Protein 1MZ9 (pdb70)

Organism: Mus musculus (NCBI:txid10090)

Structure (mmCIF, N/CA/C/O backbone):
data_1MZ9
#
_entry.id   1MZ9
#
_cell.length_a   38.295
_cell.length_b   49.289
_cell.length_c   55.260
_cell.angle_alpha   90.00
_cell.angle_beta   103.87
_cell.angle_gamma   90.00
#
_symmetry.space_group_name_H-M   'P 1 21 1'
#
loop_
_entity.id
_entity.type
_entity.pdbx_description
1 polymer 'cartilage oligomeric matrix protein'
2 non-polymer 3-{2-[1-(5-HYDROXY-1,5-DIMETHYL-HEXYL)-7A-METHYL-OCTAHYDRO-INDEN-4-YLIDENE]-ETHYLIDENE}-4-METHYLENE-CYCLOHEXANOL
3 water water
#
loop_
_atom_site.group_PDB
_atom_site.id
_atom_site.type_symbol
_atom_site.label_atom_id
_atom_site.label_alt_id
_atom_site.label_comp_id
_atom_site.label_asym_id
_atom_site.label_entity_id
_atom_site.label_seq_id
_atom_site.pdbx_PDB_ins_code
_atom_site.Cartn_x
_atom_site.Cartn_y
_atom_site.Cartn_z
_atom_site.occupancy
_atom_site.B_iso_or_equiv
_atom_site.auth_seq_id
_atom_site.auth_comp_id
_atom_site.auth_asym_id
_atom_site.auth_atom_id
_atom_site.pdbx_PDB_model_num
ATOM 1 N N . MET A 1 1 ? 22.928 15.125 -16.928 1.00 38.84 27 MET A N 1
ATOM 2 C CA . MET A 1 1 ? 23.663 14.830 -15.665 1.00 38.35 27 MET A CA 1
ATOM 3 C C . MET A 1 1 ? 23.456 13.390 -15.208 1.00 35.13 27 MET A C 1
ATOM 4 O O . MET A 1 1 ? 22.479 12.743 -15.583 1.00 35.30 27 MET A O 1
ATOM 9 N N . ASP A 1 2 ? 24.389 12.899 -14.396 1.00 31.92 28 ASP A N 1
ATOM 10 C CA . ASP A 1 2 ? 24.334 11.543 -13.860 1.00 28.78 28 ASP A CA 1
ATOM 11 C C . ASP A 1 2 ? 23.358 11.537 -12.690 1.00 26.85 28 ASP A C 1
ATOM 12 O O . ASP A 1 2 ? 23.551 12.251 -11.710 1.00 27.44 28 ASP A O 1
ATOM 17 N N . LEU A 1 3 ? 22.307 10.731 -12.808 1.00 25.47 29 LEU A N 1
ATOM 18 C CA . LEU A 1 3 ? 21.275 10.633 -11.781 1.00 23.22 29 LEU A CA 1
ATOM 19 C C . LEU A 1 3 ? 21.565 9.602 -10.695 1.00 21.51 29 LEU A C 1
ATOM 20 O O . LEU A 1 3 ? 20.806 9.487 -9.732 1.00 20.22 29 LEU A O 1
ATOM 25 N N . ALA A 1 4 ? 22.652 8.848 -10.845 1.00 22.12 30 ALA A N 1
ATOM 26 C CA . ALA A 1 4 ? 23.003 7.831 -9.856 1.00 21.65 30 ALA A CA 1
ATOM 27 C C . ALA A 1 4 ? 23.121 8.415 -8.448 1.00 21.68 30 ALA A C 1
ATOM 28 O O . ALA A 1 4 ? 22.587 7.854 -7.496 1.00 20.46 30 ALA A O 1
ATOM 30 N N . PRO A 1 5 ? 23.832 9.546 -8.295 1.00 21.50 31 PRO A N 1
ATOM 31 C CA . PRO A 1 5 ? 23.968 10.145 -6.962 1.00 20.74 31 PRO A CA 1
ATOM 32 C C . PRO A 1 5 ? 22.624 10.480 -6.331 1.00 18.73 31 PRO A C 1
ATOM 33 O O . PRO A 1 5 ? 22.394 10.217 -5.151 1.00 17.95 31 PRO A O 1
ATOM 37 N N . GLN A 1 6 ? 21.733 11.054 -7.129 1.00 17.46 32 GLN A N 1
ATOM 38 C CA . GLN A 1 6 ? 20.412 11.412 -6.638 1.00 19.76 32 GLN A CA 1
ATOM 39 C C . GLN A 1 6 ? 19.600 10.166 -6.299 1.00 17.31 32 GLN A C 1
ATOM 40 O O . GLN A 1 6 ? 18.803 10.179 -5.365 1.00 16.59 32 GLN A O 1
ATOM 46 N N . MET A 1 7 ? 19.802 9.091 -7.057 1.00 16.73 33 MET A N 1
ATOM 47 C CA . MET A 1 7 ? 19.091 7.853 -6.786 1.00 17.21 33 MET A CA 1
ATOM 48 C C . MET A 1 7 ? 19.528 7.306 -5.427 1.00 16.97 33 MET A C 1
ATOM 49 O O . MET A 1 7 ? 18.696 6.866 -4.636 1.00 16.19 33 MET A O 1
ATOM 54 N N . LEU A 1 8 ? 20.832 7.344 -5.151 1.00 14.47 34 LEU A N 1
ATOM 55 C CA . LEU A 1 8 ? 21.339 6.855 -3.869 1.00 16.50 34 LEU A CA 1
ATOM 56 C C . LEU A 1 8 ? 20.744 7.686 -2.729 1.00 16.98 34 LEU A C 1
ATOM 57 O O . LEU A 1 8 ? 20.347 7.148 -1.697 1.00 15.11 34 LEU A O 1
ATOM 62 N N . ARG A 1 9 ? 20.671 8.999 -2.922 1.00 16.18 35 ARG A N 1
ATOM 63 C CA . ARG A 1 9 ? 20.109 9.873 -1.897 1.00 17.15 35 ARG A CA 1
ATOM 64 C C . ARG A 1 9 ? 18.647 9.537 -1.596 1.00 18.25 35 ARG A C 1
ATOM 65 O O . ARG A 1 9 ? 18.221 9.583 -0.439 1.00 16.65 35 ARG A O 1
ATOM 73 N N . GLU A 1 10 ? 17.878 9.194 -2.627 1.00 16.17 36 GLU A N 1
ATOM 74 C CA . GLU A 1 10 ? 16.477 8.838 -2.411 1.00 18.52 36 GLU A CA 1
ATOM 75 C C . GLU A 1 10 ? 16.399 7.559 -1.573 1.00 16.25 36 GLU A C 1
ATOM 76 O O . GLU A 1 10 ? 15.563 7.448 -0.678 1.00 17.46 36 GLU A O 1
ATOM 82 N N . LEU A 1 11 ? 17.275 6.600 -1.871 1.00 15.95 37 LEU A N 1
ATOM 83 C CA . LEU A 1 11 ? 17.308 5.333 -1.140 1.00 13.79 37 LEU A CA 1
ATOM 84 C C . LEU A 1 11 ? 17.675 5.582 0.312 1.00 14.61 37 LEU A C 1
ATOM 85 O O . LEU A 1 11 ? 17.129 4.952 1.213 1.00 14.90 37 LEU A O 1
ATOM 90 N N . GLN A 1 12 ? 18.614 6.496 0.538 1.00 14.27 38 GLN A N 1
ATOM 91 C CA . GLN A 1 12 ? 19.018 6.804 1.907 1.00 15.23 38 GLN A CA 1
ATOM 92 C C . GLN A 1 12 ? 17.872 7.459 2.674 1.00 15.21 38 GLN A C 1
ATOM 93 O O . GLN A 1 12 ? 17.653 7.161 3.847 1.00 13.90 38 GLN A O 1
ATOM 99 N N . GLU A 1 13 ? 17.127 8.336 2.009 1.00 16.15 39 GLU A N 1
ATOM 100 C CA . GLU A 1 13 ? 16.004 9.003 2.664 1.00 16.99 39 GLU A CA 1
ATOM 101 C C . GLU A 1 13 ? 14.893 8.013 2.974 1.00 17.64 39 GLU A C 1
ATOM 102 O O . GLU A 1 13 ? 14.208 8.129 3.990 1.00 18.58 39 GLU A O 1
ATOM 108 N N . THR A 1 14 ? 14.707 7.044 2.085 1.00 17.01 40 THR A N 1
ATOM 109 C CA . THR A 1 14 ? 13.695 6.019 2.283 1.00 17.84 40 THR A CA 1
ATOM 110 C C . THR A 1 14 ? 14.016 5.208 3.530 1.00 15.66 40 THR A C 1
ATOM 111 O O . THR A 1 14 ? 13.140 4.922 4.342 1.00 17.08 40 THR A O 1
ATOM 115 N N . ASN A 1 15 ? 15.279 4.822 3.672 1.00 15.96 41 ASN A N 1
ATOM 116 C CA . ASN A 1 15 ? 15.674 4.039 4.831 1.00 15.84 41 ASN A CA 1
ATOM 117 C C . ASN A 1 15 ? 15.513 4.820 6.124 1.00 15.80 41 ASN A C 1
ATOM 118 O O . ASN A 1 15 ? 15.229 4.241 7.175 1.00 16.11 41 ASN A O 1
ATOM 123 N N . ALA A 1 16 ? 15.685 6.133 6.055 1.00 16.41 42 ALA A N 1
ATOM 124 C CA . ALA A 1 16 ? 15.527 6.953 7.248 1.00 16.31 42 ALA A CA 1
ATOM 125 C C . ALA A 1 16 ? 14.064 6.938 7.675 1.00 15.73 42 ALA A C 1
ATOM 126 O O . ALA A 1 16 ? 13.745 6.762 8.853 1.00 15.92 42 ALA A O 1
ATOM 128 N N . ALA A 1 17 ? 13.171 7.121 6.709 1.00 16.91 43 ALA A N 1
ATOM 129 C CA . ALA A 1 17 ? 11.745 7.132 7.002 1.00 15.75 43 ALA A CA 1
ATOM 130 C C . ALA A 1 17 ? 11.281 5.750 7.455 1.00 18.69 43 ALA A C 1
ATOM 131 O O . ALA A 1 17 ? 10.429 5.633 8.339 1.00 18.55 43 ALA A O 1
ATOM 133 N N . LEU A 1 18 ? 11.844 4.706 6.855 1.00 16.73 44 LEU A N 1
ATOM 134 C CA . LEU A 1 18 ? 11.479 3.343 7.212 1.00 19.21 44 LEU A CA 1
ATOM 135 C C . LEU A 1 18 ? 11.950 3.055 8.635 1.00 18.80 44 LEU A C 1
ATOM 136 O O . LEU A 1 18 ? 11.284 2.345 9.390 1.00 18.86 44 LEU A O 1
ATOM 141 N N . GLN A 1 19 ? 13.097 3.612 9.010 1.00 17.16 45 GLN A N 1
ATOM 142 C CA . GLN A 1 19 ? 13.598 3.413 10.364 1.00 19.84 45 GLN A CA 1
ATOM 143 C C . GLN A 1 19 ? 12.612 4.024 11.361 1.00 19.30 45 GLN A C 1
ATOM 144 O O . GLN A 1 19 ? 12.316 3.420 12.396 1.00 21.41 45 GLN A O 1
ATOM 150 N N . ASP A 1 20 ? 12.104 5.217 11.054 1.00 17.91 46 ASP A N 1
ATOM 151 C CA . ASP A 1 20 ? 11.145 5.874 11.943 1.00 17.81 46 ASP A CA 1
ATOM 152 C C . ASP A 1 20 ? 9.881 5.032 12.060 1.00 19.05 46 ASP A C 1
ATOM 153 O O . ASP A 1 20 ? 9.302 4.907 13.141 1.00 18.38 46 ASP A O 1
ATOM 158 N N . VAL A 1 21 ? 9.453 4.450 10.943 1.00 18.20 47 VAL A N 1
ATOM 159 C CA . VAL A 1 21 ? 8.258 3.615 10.949 1.00 19.53 47 VAL A CA 1
ATOM 160 C C . VAL A 1 21 ? 8.458 2.397 11.848 1.00 17.85 47 VAL A C 1
ATOM 161 O O . VAL A 1 21 ? 7.561 2.028 12.604 1.00 17.32 47 VAL A O 1
ATOM 165 N N . ARG A 1 22 ? 9.633 1.779 11.765 1.00 18.81 48 ARG A N 1
ATOM 166 C CA . ARG A 1 22 ? 9.943 0.610 12.590 1.00 20.94 48 ARG A CA 1
ATOM 167 C C . ARG A 1 22 ? 9.827 0.954 14.067 1.00 21.77 48 ARG A C 1
ATOM 168 O O . ARG A 1 22 ? 9.317 0.164 14.865 1.00 21.82 48 ARG A O 1
ATOM 176 N N . GLU A 1 23 ? 10.316 2.136 14.431 1.00 21.06 49 GLU A N 1
ATOM 177 C CA . GLU A 1 23 ? 10.279 2.569 15.822 1.00 22.77 49 GLU A CA 1
ATOM 178 C C . GLU A 1 23 ? 8.860 2.875 16.288 1.00 19.79 49 GLU A C 1
ATOM 179 O O . GLU A 1 23 ? 8.471 2.530 17.404 1.00 20.05 49 GLU A O 1
ATOM 185 N N . LEU A 1 24 ? 8.082 3.523 15.431 1.00 18.67 50 LEU A N 1
ATOM 186 C CA . LEU A 1 24 ? 6.707 3.857 15.776 1.00 17.88 50 LEU A CA 1
ATOM 187 C C . LEU A 1 24 ? 5.880 2.597 15.973 1.00 18.57 50 LEU A C 1
ATOM 188 O O . LEU A 1 24 ? 5.121 2.479 16.934 1.00 19.23 50 LEU A O 1
ATOM 193 N N . LEU A 1 25 ? 6.036 1.650 15.056 1.00 18.69 51 LEU A N 1
ATOM 194 C CA . LEU A 1 25 ? 5.292 0.402 15.131 1.00 19.38 51 LEU A CA 1
ATOM 195 C C . LEU A 1 25 ? 5.683 -0.365 16.389 1.00 18.95 51 LEU A C 1
ATOM 196 O O . LEU A 1 25 ? 4.841 -0.982 17.031 1.00 17.79 51 LEU A O 1
ATOM 201 N N . ARG A 1 26 ? 6.964 -0.325 16.736 1.00 19.57 52 ARG A N 1
ATOM 202 C CA . ARG A 1 26 ? 7.444 -1.024 17.923 1.00 22.34 52 ARG A CA 1
ATOM 203 C C . ARG A 1 26 ? 6.748 -0.480 19.168 1.00 22.41 52 ARG A C 1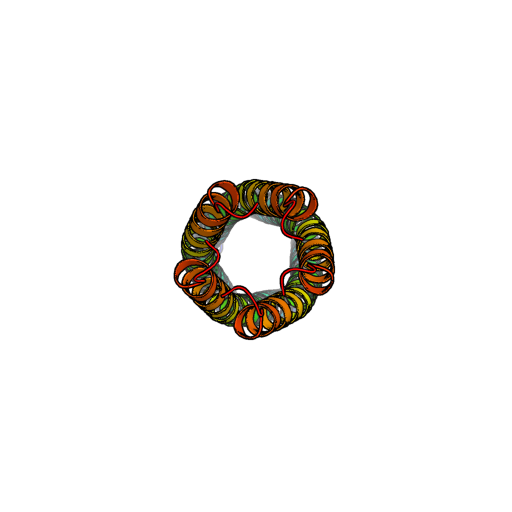
ATOM 204 O O . ARG A 1 26 ? 6.372 -1.231 20.072 1.00 22.52 52 ARG A O 1
ATOM 212 N N . GLN A 1 27 ? 6.576 0.835 19.215 1.00 22.83 53 GLN A N 1
ATOM 213 C CA . GLN A 1 27 ? 5.918 1.449 20.363 1.00 21.78 53 GLN A CA 1
ATOM 214 C C . GLN A 1 27 ? 4.425 1.149 20.337 1.00 21.81 53 GLN A C 1
ATOM 215 O O . GLN A 1 27 ? 3.811 0.884 21.371 1.00 20.39 53 GLN A O 1
ATOM 221 N N . GLN A 1 28 ? 3.842 1.168 19.142 1.00 21.13 54 GLN A N 1
ATOM 222 C CA . GLN A 1 28 ? 2.420 0.905 18.999 1.00 19.03 54 GLN A CA 1
ATOM 223 C C . GLN A 1 28 ? 2.026 -0.481 19.516 1.00 19.56 54 GLN A C 1
ATOM 224 O O . GLN A 1 28 ? 1.024 -0.624 20.218 1.00 20.29 54 GLN A O 1
ATOM 230 N N . VAL A 1 29 ? 2.805 -1.504 19.182 1.00 20.01 55 VAL A N 1
ATOM 231 C CA . VAL A 1 29 ? 2.484 -2.846 19.655 1.00 20.70 55 VAL A CA 1
ATOM 232 C C . VAL A 1 29 ? 2.451 -2.860 21.184 1.00 20.75 55 VAL A C 1
ATOM 233 O O . VAL A 1 29 ? 1.563 -3.464 21.787 1.00 22.36 55 VAL A O 1
ATOM 237 N N . LYS A 1 30 ? 3.403 -2.176 21.809 1.00 21.22 56 LYS A N 1
ATOM 238 C CA . LYS A 1 30 ? 3.450 -2.119 23.271 1.00 21.65 56 LYS A CA 1
ATOM 239 C C . LYS A 1 30 ? 2.183 -1.485 23.839 1.00 20.92 56 LYS A C 1
ATOM 240 O O . LYS A 1 30 ? 1.644 -1.948 24.850 1.00 20.51 56 LYS A O 1
ATOM 246 N N . GLU A 1 31 ? 1.709 -0.427 23.185 1.00 19.49 57 GLU A N 1
ATOM 247 C CA . GLU A 1 31 ? 0.504 0.271 23.624 1.00 19.75 57 GLU A CA 1
ATOM 248 C C . GLU A 1 31 ? -0.720 -0.626 23.487 1.00 19.59 57 GLU A C 1
ATOM 249 O O . GLU A 1 31 ? -1.598 -0.641 24.352 1.00 20.87 57 GLU A O 1
ATOM 255 N N . ILE A 1 32 ? -0.783 -1.367 22.386 1.00 19.08 58 ILE A N 1
ATOM 256 C CA . ILE A 1 32 ? -1.901 -2.269 22.143 1.00 18.60 58 ILE A CA 1
ATOM 257 C C . ILE A 1 32 ? -1.888 -3.423 23.136 1.00 19.44 58 ILE A C 1
ATOM 258 O O . ILE A 1 32 ? -2.939 -3.863 23.600 1.00 20.55 58 ILE A O 1
ATOM 263 N N . THR A 1 33 ? -0.694 -3.907 23.462 1.00 19.14 59 THR A N 1
ATOM 264 C CA . THR A 1 33 ? -0.551 -5.009 24.403 1.00 21.66 59 THR A CA 1
ATOM 265 C C . THR A 1 33 ? -0.991 -4.544 25.790 1.00 23.91 59 THR A C 1
ATOM 266 O O . THR A 1 33 ? -1.685 -5.266 26.510 1.00 23.83 59 THR A O 1
ATOM 270 N N . PHE A 1 34 ? -0.601 -3.329 26.159 1.00 23.74 60 PHE A N 1
ATOM 271 C CA . PHE A 1 34 ? -0.981 -2.797 27.463 1.00 24.85 60 PHE A CA 1
ATOM 272 C C . PHE A 1 34 ? -2.497 -2.654 27.483 1.00 26.07 60 PHE A C 1
ATOM 273 O O . PHE A 1 34 ? -3.158 -2.957 28.476 1.00 27.19 60 PHE A O 1
ATOM 281 N N . LEU A 1 35 ? -3.043 -2.200 26.363 1.00 24.42 61 LEU A N 1
ATOM 282 C CA . LEU A 1 35 ? -4.481 -2.017 26.235 1.00 24.07 61 LEU A CA 1
ATOM 283 C C . LEU A 1 35 ? -5.190 -3.357 26.416 1.00 23.68 61 LEU A C 1
ATOM 284 O O . LEU A 1 35 ? -6.190 -3.455 27.124 1.00 22.38 61 LEU A O 1
ATOM 289 N N . LYS A 1 36 ? -4.659 -4.389 25.769 1.00 24.31 62 LYS A N 1
ATOM 290 C CA . LYS A 1 36 ? -5.231 -5.727 25.857 1.00 25.22 62 LYS A CA 1
ATOM 291 C C . LYS A 1 36 ? -5.288 -6.197 27.306 1.00 26.53 62 LYS A C 1
ATOM 292 O O . LYS A 1 36 ? -6.326 -6.662 27.779 1.00 27.25 62 LYS A O 1
ATOM 298 N N . ASN A 1 37 ? -4.164 -6.073 28.007 1.00 26.72 63 ASN A N 1
ATOM 299 C CA . ASN A 1 37 ? -4.096 -6.496 29.399 1.00 28.44 63 ASN A CA 1
ATOM 300 C C . ASN A 1 37 ? -5.059 -5.715 30.280 1.00 28.35 63 ASN A C 1
ATOM 301 O O . ASN A 1 37 ? -5.677 -6.280 31.182 1.00 28.49 63 ASN A O 1
ATOM 306 N N . THR A 1 38 ? -5.190 -4.418 30.021 1.00 26.75 64 THR A N 1
ATOM 307 C CA . THR A 1 38 ? -6.097 -3.583 30.798 1.00 27.65 64 THR A CA 1
ATOM 308 C C . THR A 1 38 ? -7.540 -4.067 30.628 1.00 27.77 64 THR A C 1
ATOM 309 O O . THR A 1 38 ? -8.304 -4.127 31.593 1.00 28.13 64 THR A O 1
ATOM 313 N N . VAL A 1 39 ? -7.910 -4.424 29.402 1.00 26.67 65 VAL A N 1
ATOM 314 C CA . VAL A 1 39 ? -9.260 -4.910 29.143 1.00 26.37 65 VAL A CA 1
ATOM 315 C C . VAL A 1 39 ? -9.488 -6.276 29.789 1.00 27.78 65 VAL A C 1
ATOM 316 O O . VAL A 1 39 ? -10.577 -6.560 30.297 1.00 28.01 65 VAL A O 1
ATOM 320 N N . MET A 1 40 ? -8.457 -7.115 29.782 1.00 27.84 66 MET A N 1
ATOM 321 C CA . MET A 1 40 ? -8.553 -8.440 30.383 1.00 28.27 66 MET A CA 1
ATOM 322 C C . MET A 1 40 ? -8.826 -8.343 31.881 1.00 30.87 66 MET A C 1
ATOM 323 O O . MET A 1 40 ? -9.420 -9.245 32.472 1.00 29.76 66 MET A O 1
ATOM 328 N N . GLU A 1 41 ? -8.393 -7.243 32.488 1.00 32.69 67 GLU A N 1
ATOM 329 C CA . GLU A 1 41 ? -8.600 -7.033 33.918 1.00 37.24 67 GLU A CA 1
ATOM 330 C C . GLU A 1 41 ? -9.834 -6.190 34.234 1.00 39.19 67 GLU A C 1
ATOM 331 O O . GLU A 1 41 ? -10.121 -5.921 35.399 1.00 39.88 67 GLU A O 1
ATOM 337 N N . CYS A 1 42 ? -10.569 -5.776 33.206 1.00 40.93 68 CYS A N 1
ATOM 338 C CA . CYS A 1 42 ? -11.762 -4.961 33.424 1.00 43.58 68 CYS A CA 1
ATOM 339 C C . CYS A 1 42 ? -12.852 -5.752 34.143 1.00 45.58 68 CYS A C 1
ATOM 340 O O . CYS A 1 42 ? -13.473 -6.647 33.564 1.00 45.26 68 CYS A O 1
ATOM 343 N N . ASP A 1 43 ? -13.084 -5.406 35.406 1.00 47.00 69 ASP A N 1
ATOM 344 C CA . ASP A 1 43 ? -14.079 -6.089 36.225 1.00 48.95 69 ASP A CA 1
ATOM 345 C C . ASP A 1 43 ? -15.467 -6.184 35.594 1.00 49.60 69 ASP A C 1
ATOM 346 O O . ASP A 1 43 ? -16.186 -7.157 35.816 1.00 49.90 69 ASP A O 1
ATOM 351 N N . ALA A 1 44 ? -15.847 -5.188 34.806 1.00 50.62 70 ALA A N 1
ATOM 352 C CA . ALA A 1 44 ? -17.161 -5.209 34.177 1.00 52.23 70 ALA A CA 1
ATOM 353 C C . ALA A 1 44 ? -17.280 -6.350 33.161 1.00 53.40 70 ALA A C 1
ATOM 354 O O . ALA A 1 44 ? -18.386 -6.790 32.840 1.00 53.19 70 ALA A O 1
ATOM 356 N N . CYS A 1 45 ? -16.141 -6.828 32.665 1.00 54.15 71 CYS A N 1
ATOM 357 C CA . CYS A 1 45 ? -16.133 -7.916 31.693 1.00 55.23 71 CYS A CA 1
ATOM 358 C C . CYS A 1 45 ? -15.984 -9.275 32.370 1.00 55.45 71 CYS A C 1
ATOM 359 O O . CYS A 1 45 ? -16.814 -10.172 32.103 1.00 55.29 71 CYS A O 1
ATOM 363 N N . MET B 1 1 ? 33.080 7.967 -8.899 1.00 43.64 27 MET B N 1
ATOM 364 C CA . MET B 1 1 ? 32.954 6.665 -8.182 1.00 43.31 27 MET B CA 1
ATOM 365 C C . MET B 1 1 ? 31.659 5.937 -8.537 1.00 40.36 27 MET B C 1
ATOM 366 O O . MET B 1 1 ? 30.587 6.539 -8.557 1.00 40.84 27 MET B O 1
ATOM 371 N N . ASP B 1 2 ? 31.766 4.644 -8.827 1.00 36.14 28 ASP B N 1
ATOM 372 C CA . ASP B 1 2 ? 30.591 3.837 -9.140 1.00 32.14 28 ASP B CA 1
ATOM 373 C C . ASP B 1 2 ? 29.821 3.712 -7.831 1.00 29.32 28 ASP B C 1
ATOM 374 O O . ASP B 1 2 ? 30.409 3.404 -6.791 1.00 26.20 28 ASP B O 1
ATOM 379 N N . LEU B 1 3 ? 28.513 3.951 -7.877 1.00 25.76 29 LEU B N 1
ATOM 380 C CA . LEU B 1 3 ? 27.704 3.898 -6.664 1.00 23.29 29 LEU B CA 1
ATOM 381 C C . LEU B 1 3 ? 26.919 2.614 -6.418 1.00 22.95 29 LEU B C 1
ATOM 382 O O . LEU B 1 3 ? 26.205 2.516 -5.427 1.00 23.03 29 LEU B O 1
ATOM 387 N N . ALA B 1 4 ? 27.053 1.633 -7.305 1.00 22.34 30 ALA B N 1
ATOM 388 C CA . ALA B 1 4 ? 26.335 0.372 -7.150 1.00 23.47 30 ALA B CA 1
ATOM 389 C C . ALA B 1 4 ? 26.567 -0.297 -5.785 1.00 22.12 30 ALA B C 1
ATOM 390 O O . ALA B 1 4 ? 25.617 -0.736 -5.138 1.00 20.86 30 ALA B O 1
ATOM 392 N N . PRO B 1 5 ? 27.830 -0.395 -5.332 1.00 22.06 31 PRO B N 1
ATOM 393 C CA . PRO B 1 5 ? 28.062 -1.028 -4.027 1.00 20.87 31 PRO B CA 1
ATOM 394 C C . PRO B 1 5 ? 27.252 -0.359 -2.915 1.00 19.78 31 PRO B C 1
ATOM 395 O O . PRO B 1 5 ? 26.671 -1.035 -2.065 1.00 19.41 31 PRO B O 1
ATOM 399 N N . GLN B 1 6 ? 27.224 0.971 -2.916 1.00 18.29 32 GLN B N 1
ATOM 400 C CA . GLN B 1 6 ? 26.466 1.704 -1.905 1.00 16.94 32 GLN B CA 1
ATOM 401 C C . GLN B 1 6 ? 24.959 1.503 -2.085 1.00 16.75 32 GLN B C 1
ATOM 402 O O . GLN B 1 6 ? 24.221 1.377 -1.111 1.00 16.27 32 GLN B O 1
ATOM 408 N N . MET B 1 7 ? 24.495 1.489 -3.330 1.00 15.72 33 MET B N 1
ATOM 409 C CA . MET B 1 7 ? 23.070 1.295 -3.567 1.00 15.01 33 MET B CA 1
ATOM 410 C C . MET B 1 7 ? 22.625 -0.075 -3.056 1.00 14.64 33 MET B C 1
ATOM 411 O O . MET B 1 7 ? 21.581 -0.198 -2.412 1.00 15.12 33 MET B O 1
ATOM 416 N N . LEU B 1 8 ? 23.417 -1.105 -3.344 1.00 14.03 34 LEU B N 1
ATOM 417 C CA . LEU B 1 8 ? 23.090 -2.451 -2.882 1.00 16.23 34 LEU B CA 1
ATOM 418 C C . LEU B 1 8 ? 22.962 -2.466 -1.363 1.00 16.36 34 LEU B C 1
ATOM 419 O O . LEU B 1 8 ? 22.020 -3.042 -0.820 1.00 16.82 34 LEU B O 1
ATOM 424 N N . ARG B 1 9 ? 23.898 -1.826 -0.666 1.00 16.74 35 ARG B N 1
ATOM 425 C CA . ARG B 1 9 ? 23.818 -1.813 0.789 1.00 16.04 35 ARG B CA 1
ATOM 426 C C . ARG B 1 9 ? 22.523 -1.165 1.270 1.00 16.71 35 ARG B C 1
ATOM 427 O O . ARG B 1 9 ? 21.932 -1.614 2.252 1.00 17.25 35 ARG B O 1
ATOM 435 N N . GLU B 1 10 ? 22.076 -0.119 0.579 1.00 15.12 36 GLU B N 1
ATOM 436 C CA . GLU B 1 10 ? 20.838 0.559 0.962 1.00 14.10 36 GLU B CA 1
ATOM 437 C C . GLU B 1 10 ? 19.651 -0.376 0.773 1.00 14.27 36 GLU B C 1
ATOM 438 O O . GLU B 1 10 ? 18.745 -0.421 1.608 1.00 16.17 36 GLU B O 1
ATOM 444 N N . LEU B 1 11 ? 19.651 -1.111 -0.333 1.00 16.61 37 LEU B N 1
ATOM 445 C CA . LEU B 1 11 ? 18.560 -2.041 -0.609 1.00 14.59 37 LEU B CA 1
ATOM 446 C C . LEU B 1 11 ? 18.535 -3.123 0.456 1.00 15.68 37 LEU B C 1
ATOM 447 O O . LEU B 1 11 ? 17.474 -3.505 0.935 1.00 17.67 37 LEU B O 1
ATOM 452 N N . GLN B 1 12 ? 19.710 -3.621 0.823 1.00 15.37 38 GLN B N 1
ATOM 453 C CA . GLN B 1 12 ? 19.782 -4.651 1.852 1.00 15.84 38 GLN B CA 1
ATOM 454 C C . GLN B 1 12 ? 19.259 -4.145 3.189 1.00 16.76 38 GLN B C 1
ATOM 455 O O . GLN B 1 12 ? 18.585 -4.880 3.919 1.00 19.40 38 GLN B O 1
ATOM 461 N N . GLU B 1 13 ? 19.562 -2.889 3.514 1.00 16.77 39 GLU B N 1
ATOM 462 C CA . GLU B 1 13 ? 19.101 -2.302 4.767 1.00 16.73 39 GLU B CA 1
ATOM 463 C C . GLU B 1 13 ? 17.578 -2.197 4.727 1.00 18.11 39 GLU B C 1
ATOM 464 O O . GLU B 1 13 ? 16.903 -2.472 5.713 1.00 16.34 39 GLU B O 1
ATOM 470 N N . THR B 1 14 ? 17.043 -1.801 3.577 1.00 18.16 40 THR B N 1
ATOM 471 C CA . THR B 1 14 ? 15.598 -1.682 3.427 1.00 15.89 40 THR B CA 1
ATOM 472 C C . THR B 1 14 ? 14.906 -3.008 3.734 1.00 17.31 40 THR B C 1
ATOM 473 O O . THR B 1 14 ? 13.936 -3.052 4.496 1.00 18.05 40 THR B O 1
ATOM 477 N N . ASN B 1 15 ? 15.403 -4.091 3.144 1.00 15.37 41 ASN B N 1
ATOM 478 C CA . ASN B 1 15 ? 14.798 -5.396 3.375 1.00 16.58 41 ASN B CA 1
ATOM 479 C C . ASN B 1 15 ? 14.914 -5.860 4.821 1.00 16.90 41 ASN B C 1
ATOM 480 O O . ASN B 1 15 ? 14.001 -6.492 5.343 1.00 16.74 41 ASN B O 1
ATOM 485 N N . ALA B 1 16 ? 16.028 -5.547 5.474 1.00 17.96 42 ALA B N 1
ATOM 486 C CA . ALA B 1 16 ? 16.197 -5.937 6.870 1.00 18.08 42 ALA B CA 1
ATOM 487 C C . ALA B 1 16 ? 15.150 -5.219 7.726 1.00 19.39 42 ALA B C 1
ATOM 488 O O . ALA B 1 16 ? 14.566 -5.803 8.638 1.00 18.74 42 ALA B O 1
ATOM 490 N N . ALA B 1 17 ? 14.898 -3.949 7.419 1.00 19.53 43 ALA B N 1
ATOM 491 C CA . ALA B 1 17 ? 13.920 -3.178 8.176 1.00 18.45 43 ALA B CA 1
ATOM 492 C C . ALA B 1 17 ? 12.524 -3.721 7.898 1.00 18.29 43 ALA B C 1
ATOM 493 O O . ALA B 1 17 ? 11.686 -3.791 8.791 1.00 16.82 43 ALA B O 1
ATOM 495 N N . LEU B 1 18 ? 12.288 -4.113 6.653 1.00 17.94 44 LEU B N 1
ATOM 496 C CA . LEU B 1 18 ? 10.996 -4.662 6.261 1.00 19.76 44 LEU B CA 1
ATOM 497 C C . LEU B 1 18 ? 10.735 -5.976 6.998 1.00 19.19 44 LEU B C 1
ATOM 498 O O . LEU B 1 18 ? 9.600 -6.282 7.377 1.00 18.71 44 LEU B O 1
ATOM 503 N N . GLN B 1 19 ? 11.793 -6.749 7.203 1.00 18.53 45 GLN B N 1
ATOM 504 C CA . GLN B 1 19 ? 11.681 -8.025 7.904 1.00 20.15 45 GLN B CA 1
ATOM 505 C C . GLN B 1 19 ? 11.158 -7.769 9.311 1.00 18.67 45 GLN B C 1
ATOM 506 O O . GLN B 1 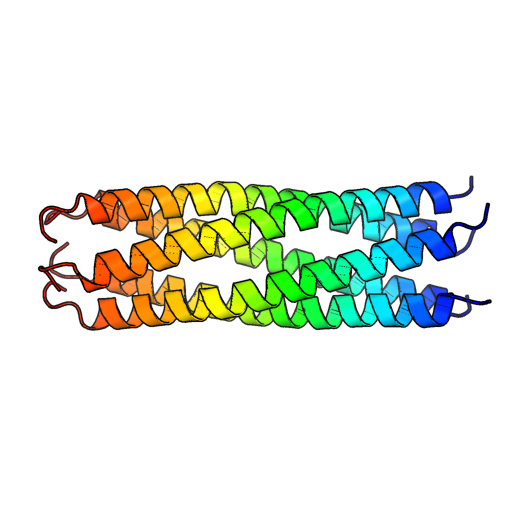19 ? 10.263 -8.469 9.806 1.00 17.36 45 GLN B O 1
ATOM 512 N N . ASP B 1 20 ? 11.719 -6.750 9.950 1.00 17.41 46 ASP B N 1
ATOM 513 C CA . ASP B 1 20 ? 11.330 -6.378 11.301 1.00 18.06 46 ASP B CA 1
ATOM 514 C C . ASP B 1 20 ? 9.896 -5.858 11.334 1.00 16.97 46 ASP B C 1
ATOM 515 O O . ASP B 1 20 ? 9.113 -6.211 12.215 1.00 16.20 46 ASP B O 1
ATOM 520 N N . VAL B 1 21 ? 9.551 -5.008 10.373 1.00 15.54 47 VAL B N 1
ATOM 521 C CA . VAL B 1 21 ? 8.198 -4.471 10.302 1.00 16.00 47 VAL B CA 1
ATOM 522 C C . VAL B 1 21 ? 7.164 -5.590 10.147 1.00 16.52 47 VAL B C 1
ATOM 523 O O . VAL B 1 21 ? 6.106 -5.565 10.776 1.00 16.74 47 VAL B O 1
ATOM 527 N N . ARG B 1 22 ? 7.474 -6.571 9.307 1.0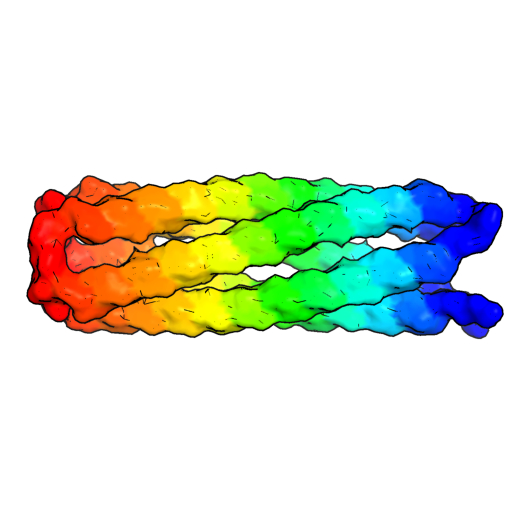0 16.02 48 ARG B N 1
ATOM 528 C CA . ARG B 1 22 ? 6.567 -7.686 9.082 1.00 17.36 48 ARG B CA 1
ATOM 529 C C . ARG B 1 22 ? 6.381 -8.495 10.366 1.00 17.56 48 ARG B C 1
ATOM 530 O O . ARG B 1 22 ? 5.265 -8.886 10.706 1.00 19.47 48 ARG B O 1
ATOM 538 N N . GLU B 1 23 ? 7.470 -8.732 11.089 1.00 16.93 49 GLU B N 1
ATOM 539 C CA . GLU B 1 23 ? 7.399 -9.489 12.336 1.00 19.36 49 GLU B CA 1
ATOM 540 C C . GLU B 1 23 ? 6.555 -8.749 13.377 1.00 16.30 49 GLU B C 1
ATOM 541 O O . GLU B 1 23 ? 5.768 -9.360 14.099 1.00 17.33 49 GLU B O 1
ATOM 547 N N . LEU B 1 24 ? 6.729 -7.434 13.453 1.00 16.39 50 LEU B N 1
ATOM 548 C CA . LEU B 1 24 ? 5.981 -6.627 14.408 1.00 14.99 50 LEU B CA 1
ATOM 549 C C . LEU B 1 24 ? 4.506 -6.617 14.045 1.00 15.14 50 LEU B C 1
ATOM 550 O O . LEU B 1 24 ? 3.638 -6.674 14.917 1.00 15.01 50 LEU B O 1
ATOM 555 N N . LEU B 1 25 ? 4.222 -6.544 12.751 1.00 15.44 51 LEU B N 1
ATOM 556 C CA . LEU B 1 25 ? 2.840 -6.513 12.305 1.00 17.55 51 LEU B CA 1
ATOM 557 C C . LEU B 1 25 ? 2.156 -7.824 12.657 1.00 17.55 51 LEU B C 1
ATOM 558 O O . LEU B 1 25 ? 1.000 -7.829 13.075 1.00 17.81 51 LEU B O 1
ATOM 563 N N . ARG B 1 26 ? 2.869 -8.936 12.498 1.00 19.76 52 ARG B N 1
ATOM 564 C CA . ARG B 1 26 ? 2.295 -10.239 12.824 1.00 20.77 52 ARG B CA 1
ATOM 565 C C . ARG B 1 26 ? 1.935 -10.306 14.300 1.00 20.18 52 ARG B C 1
ATOM 566 O O . ARG B 1 26 ? 0.848 -10.748 14.660 1.00 19.75 52 ARG B O 1
ATOM 574 N N . GLN B 1 27 ? 2.845 -9.863 15.158 1.00 18.85 53 GLN B N 1
ATOM 575 C CA . GLN B 1 27 ? 2.576 -9.901 16.589 1.00 19.73 53 GLN B CA 1
ATOM 576 C C . GLN B 1 27 ? 1.436 -8.953 16.953 1.00 18.13 53 GLN B C 1
ATOM 577 O O . GLN B 1 27 ? 0.643 -9.242 17.853 1.00 20.23 53 GLN B O 1
ATOM 583 N N . GLN B 1 28 ? 1.338 -7.828 16.247 1.00 18.05 54 GLN B N 1
ATOM 584 C CA . GLN B 1 28 ? 0.288 -6.858 16.539 1.00 15.56 54 GLN B CA 1
ATOM 585 C C . GLN B 1 28 ? -1.101 -7.382 16.181 1.00 15.77 54 GLN B C 1
ATOM 586 O O . GLN B 1 28 ? -2.048 -7.200 16.938 1.00 17.22 54 GLN B O 1
ATOM 592 N N . VAL B 1 29 ? -1.225 -8.037 15.031 1.00 15.54 55 VAL B N 1
ATOM 593 C CA . VAL B 1 29 ? -2.522 -8.567 14.621 1.00 15.98 55 VAL B CA 1
ATOM 594 C C . VAL B 1 29 ? -2.986 -9.607 15.641 1.00 17.10 55 VAL B C 1
ATOM 595 O O . VAL B 1 29 ? -4.180 -9.742 15.920 1.00 19.18 55 VAL B O 1
ATOM 599 N N . LYS B 1 30 ? -2.033 -10.323 16.223 1.00 18.22 56 LYS B N 1
ATOM 600 C CA . LYS B 1 30 ? -2.364 -11.342 17.209 1.00 20.15 56 LYS B CA 1
ATOM 601 C C . LYS B 1 30 ? -2.961 -10.704 18.462 1.00 19.73 56 LYS B C 1
ATOM 602 O O . LYS B 1 30 ? -3.969 -11.176 18.987 1.00 19.73 56 LYS B O 1
ATOM 608 N N . GLU B 1 31 ? -2.353 -9.617 18.926 1.00 18.68 57 GLU B N 1
ATOM 609 C CA . GLU B 1 31 ? -2.841 -8.918 20.114 1.00 19.37 57 GLU B CA 1
ATOM 610 C C . GLU B 1 31 ? -4.227 -8.336 19.877 1.00 19.19 57 GLU B C 1
ATOM 611 O O . GLU B 1 31 ? -5.098 -8.401 20.749 1.00 20.60 57 GLU B O 1
ATOM 617 N N . ILE B 1 32 ? -4.429 -7.760 18.694 1.00 18.50 58 ILE B N 1
ATOM 618 C CA . ILE B 1 32 ? -5.711 -7.163 18.354 1.00 18.50 58 ILE B CA 1
ATOM 619 C C . ILE B 1 32 ? -6.798 -8.221 18.262 1.00 19.91 58 ILE B C 1
ATOM 620 O O . ILE B 1 32 ? -7.906 -8.024 18.762 1.00 20.44 58 ILE B O 1
ATOM 625 N N . THR B 1 33 ? -6.475 -9.343 17.626 1.00 20.48 59 THR B N 1
ATOM 626 C CA . THR B 1 33 ? -7.425 -10.433 17.483 1.00 22.50 59 THR B CA 1
ATOM 627 C C . THR B 1 33 ? -7.833 -10.934 18.865 1.00 23.17 59 THR B C 1
ATOM 628 O O . THR B 1 33 ? -9.006 -11.237 19.101 1.00 23.21 59 THR B O 1
ATOM 632 N N . PHE B 1 34 ? -6.867 -11.005 19.778 1.00 25.05 60 PHE B N 1
ATOM 633 C CA . PHE B 1 34 ? -7.140 -11.456 21.141 1.00 27.01 60 PHE B CA 1
ATOM 634 C C . PHE B 1 34 ? -8.047 -10.445 21.835 1.00 28.12 60 PHE B C 1
ATOM 635 O O . PHE B 1 34 ? -8.960 -10.812 22.574 1.00 29.72 60 PHE B O 1
ATOM 643 N N . LEU B 1 35 ? -7.785 -9.166 21.597 1.00 28.45 61 LEU B N 1
ATOM 644 C CA . LEU B 1 35 ? -8.591 -8.106 22.186 1.00 29.08 61 LEU B CA 1
ATOM 645 C C . LEU B 1 35 ? -10.011 -8.179 21.626 1.00 30.49 61 LEU B C 1
ATOM 646 O O . LEU B 1 35 ? -10.982 -8.032 22.364 1.00 30.34 61 LEU B O 1
ATOM 651 N N . LYS B 1 36 ? -10.127 -8.414 20.319 1.00 30.96 62 LYS B N 1
ATOM 652 C CA . LYS B 1 36 ? -11.434 -8.519 19.673 1.00 33.17 62 LYS B CA 1
ATOM 653 C C . LYS B 1 36 ? -12.294 -9.542 20.403 1.00 33.51 62 LYS B C 1
ATOM 654 O O . LYS B 1 36 ? -13.393 -9.235 20.872 1.00 32.45 62 LYS B O 1
ATOM 660 N N . ASN B 1 37 ? -11.780 -10.764 20.492 1.00 34.20 63 ASN B N 1
ATOM 661 C CA . ASN B 1 37 ? -12.495 -11.846 21.152 1.00 36.27 63 ASN B CA 1
ATOM 662 C C . ASN B 1 37 ? -12.791 -11.580 22.625 1.00 36.41 63 ASN B C 1
ATOM 663 O O . ASN B 1 37 ? -13.878 -11.901 23.103 1.00 37.17 63 ASN B O 1
ATOM 668 N N . THR B 1 38 ? -11.834 -11.001 23.345 1.00 37.57 64 THR B N 1
ATOM 669 C CA . THR B 1 38 ? -12.034 -10.709 24.764 1.00 37.32 64 THR B CA 1
ATOM 670 C C . THR B 1 38 ? -13.233 -9.790 24.975 1.00 38.56 64 THR B C 1
ATOM 671 O O . THR B 1 38 ? -13.934 -9.883 25.984 1.00 37.23 64 THR B O 1
ATOM 675 N N . VAL B 1 39 ? -13.465 -8.900 24.016 1.00 39.01 65 VAL B N 1
ATOM 676 C CA . VAL B 1 39 ? -14.579 -7.966 24.098 1.00 40.60 65 VAL B CA 1
ATOM 677 C C . VAL B 1 39 ? -15.885 -8.650 23.729 1.00 42.01 65 VAL B C 1
ATOM 678 O O . VAL B 1 39 ? -16.929 -8.373 24.321 1.00 41.77 65 VAL B O 1
ATOM 682 N N . MET B 1 40 ? -15.827 -9.547 22.750 1.00 43.23 66 MET B N 1
ATOM 683 C CA . MET B 1 40 ? -17.022 -10.263 22.326 1.00 45.54 66 MET B CA 1
ATOM 684 C C . MET B 1 40 ? -17.586 -11.117 23.462 1.00 47.96 66 MET B C 1
ATOM 685 O O . MET B 1 40 ? -18.733 -11.555 23.402 1.00 47.30 66 MET B O 1
ATOM 690 N N . GLU B 1 41 ? -16.781 -11.348 24.498 1.00 50.77 67 GLU B N 1
ATOM 691 C CA . GLU B 1 41 ? -17.221 -12.142 25.644 1.00 54.32 67 GLU B CA 1
ATOM 692 C C . GLU B 1 41 ? -17.316 -11.321 26.931 1.00 55.70 67 GLU B C 1
ATOM 693 O O . GLU B 1 41 ? -17.378 -11.871 28.029 1.00 56.17 67 GLU B O 1
ATOM 699 N N . CYS B 1 42 ? -17.324 -9.999 26.796 1.00 56.75 68 CYS B N 1
ATOM 700 C CA . CYS B 1 42 ? -17.429 -9.110 27.957 1.00 58.08 68 CYS B CA 1
ATOM 701 C C . CYS B 1 42 ? -18.844 -9.154 28.529 1.00 59.43 68 CYS B C 1
ATOM 702 O O . CYS B 1 42 ? -19.830 -8.943 27.815 1.00 59.66 68 CYS B O 1
ATOM 705 N N . ASP B 1 43 ? -18.926 -9.396 29.830 1.00 60.81 69 ASP B N 1
ATOM 706 C CA . ASP B 1 43 ? -20.202 -9.484 30.521 1.00 62.37 69 ASP B CA 1
ATOM 707 C C . ASP B 1 43 ? -21.107 -8.287 30.279 1.00 63.10 69 ASP B C 1
ATOM 708 O O . ASP B 1 43 ? -22.262 -8.456 29.904 1.00 63.11 69 ASP B O 1
ATOM 713 N N . ALA B 1 44 ? -20.575 -7.085 30.476 1.00 64.41 70 ALA B N 1
ATOM 714 C CA . ALA B 1 44 ? -21.340 -5.853 30.301 1.00 65.63 70 ALA B CA 1
ATOM 715 C C . ALA B 1 44 ? -21.387 -5.369 28.851 1.00 66.28 70 ALA B C 1
ATOM 716 O O . ALA B 1 44 ? -20.874 -4.294 28.534 1.00 66.71 70 ALA B O 1
ATOM 718 N N . CYS B 1 45 ? -22.015 -6.171 27.992 1.00 66.51 71 CYS B N 1
ATOM 719 C CA . CYS B 1 45 ? -22.147 -5.871 26.576 1.00 66.73 71 CYS B CA 1
ATOM 720 C C . CYS B 1 45 ? -23.318 -6.620 25.930 1.00 67.23 71 CYS B C 1
ATOM 721 O O . CYS B 1 45 ? -24.175 -5.948 25.322 1.00 66.97 71 CYS B O 1
ATOM 725 N N . MET C 1 1 ? 33.134 -6.637 -10.285 1.00 44.26 27 MET C N 1
ATOM 726 C CA . MET C 1 1 ? 31.899 -7.471 -10.259 1.00 43.29 27 MET C CA 1
ATOM 727 C C . MET C 1 1 ? 30.704 -6.726 -10.832 1.00 41.54 27 MET C C 1
ATOM 728 O O . MET C 1 1 ? 30.739 -5.511 -11.019 1.00 43.62 27 MET C O 1
ATOM 733 N N . ASP C 1 2 ? 29.646 -7.475 -11.114 1.00 36.88 28 ASP C N 1
ATOM 734 C CA . ASP C 1 2 ? 28.414 -6.898 -11.624 1.00 32.96 28 ASP C CA 1
ATOM 735 C C . ASP C 1 2 ? 27.393 -7.150 -10.524 1.00 30.47 28 ASP C C 1
ATOM 736 O O . ASP C 1 2 ? 27.041 -8.298 -10.237 1.00 30.11 28 ASP C O 1
ATOM 741 N N . LEU C 1 3 ? 26.937 -6.070 -9.898 1.00 26.26 29 LEU C N 1
ATOM 742 C CA . LEU C 1 3 ? 25.993 -6.159 -8.797 1.00 23.78 29 LEU C CA 1
ATOM 743 C C . LEU C 1 3 ? 24.530 -6.057 -9.204 1.00 23.07 29 LEU C C 1
ATOM 744 O O . LEU C 1 3 ? 23.644 -6.210 -8.363 1.00 23.65 29 LEU C O 1
ATOM 749 N N . ALA C 1 4 ? 24.276 -5.809 -10.484 1.00 21.89 30 ALA C N 1
ATOM 750 C CA . ALA C 1 4 ? 22.906 -5.687 -10.975 1.00 22.55 30 ALA C CA 1
ATOM 751 C C . ALA C 1 4 ? 22.049 -6.907 -10.621 1.00 23.64 30 ALA C C 1
ATOM 752 O O . ALA C 1 4 ? 20.929 -6.767 -10.119 1.00 23.01 30 ALA C O 1
ATOM 754 N N . PRO C 1 5 ? 22.556 -8.123 -10.885 1.00 22.44 31 PRO C N 1
ATOM 755 C CA . PRO C 1 5 ? 21.772 -9.318 -10.560 1.00 21.19 31 PRO C CA 1
ATOM 756 C C . PRO C 1 5 ? 21.326 -9.343 -9.096 1.00 22.03 31 PRO C C 1
ATOM 757 O O . PRO C 1 5 ? 20.163 -9.623 -8.793 1.00 23.46 31 PRO C O 1
ATOM 761 N N . GLN C 1 6 ? 22.250 -9.047 -8.189 1.00 21.71 32 GLN C N 1
ATOM 762 C CA . GLN C 1 6 ? 21.933 -9.048 -6.766 1.00 20.69 32 GLN C CA 1
ATOM 763 C C . GLN C 1 6 ? 20.952 -7.930 -6.418 1.00 19.76 32 GLN C C 1
ATOM 764 O O . GLN C 1 6 ? 20.041 -8.125 -5.612 1.00 19.52 32 GLN C O 1
ATOM 770 N N . MET C 1 7 ? 21.130 -6.762 -7.027 1.00 18.74 33 MET C N 1
ATOM 771 C CA . MET C 1 7 ? 20.229 -5.648 -6.755 1.00 18.16 33 MET C CA 1
ATOM 772 C C . MET C 1 7 ? 18.804 -6.008 -7.176 1.00 16.54 33 MET C C 1
ATOM 773 O O . MET C 1 7 ? 17.845 -5.686 -6.474 1.00 14.97 33 MET C O 1
ATOM 778 N N . LEU C 1 8 ? 18.668 -6.697 -8.305 1.00 19.23 34 LEU C N 1
ATOM 779 C CA . LEU C 1 8 ? 17.347 -7.099 -8.785 1.00 17.12 34 LEU C CA 1
ATOM 780 C C . LEU C 1 8 ? 16.721 -8.049 -7.764 1.00 16.45 34 LEU C C 1
ATOM 781 O O . LEU C 1 8 ? 15.536 -7.944 -7.452 1.00 16.12 34 LEU C O 1
ATOM 786 N N . ARG C 1 9 ? 17.511 -8.983 -7.243 1.00 16.08 35 ARG C N 1
ATOM 787 C CA . ARG C 1 9 ? 16.984 -9.912 -6.250 1.00 16.05 35 ARG C CA 1
ATOM 788 C C . ARG C 1 9 ? 16.529 -9.175 -4.990 1.00 16.00 35 ARG C C 1
ATOM 789 O O . ARG C 1 9 ? 15.533 -9.558 -4.371 1.00 15.55 35 ARG C O 1
ATOM 797 N N . GLU C 1 10 ? 17.245 -8.118 -4.612 1.00 17.11 36 GLU C N 1
ATOM 798 C CA . GLU C 1 10 ? 16.864 -7.349 -3.429 1.00 16.59 36 GLU C CA 1
ATOM 799 C C . GLU C 1 10 ? 15.531 -6.656 -3.669 1.00 16.36 36 GLU C C 1
ATOM 800 O O . GLU C 1 10 ? 14.656 -6.647 -2.798 1.00 14.77 36 GLU C O 1
ATOM 806 N N . LEU C 1 11 ? 15.374 -6.069 -4.850 1.00 15.97 37 LEU C N 1
ATOM 807 C CA . LEU C 1 11 ? 14.132 -5.383 -5.179 1.00 14.65 37 LEU C CA 1
ATOM 808 C C . LEU C 1 11 ? 12.957 -6.355 -5.178 1.00 15.37 37 LEU C C 1
ATOM 809 O O . LEU C 1 11 ? 11.873 -6.017 -4.714 1.00 13.87 37 LEU C O 1
ATOM 814 N N . GLN C 1 12 ? 13.169 -7.554 -5.712 1.00 15.29 38 GLN C N 1
ATOM 815 C CA . GLN C 1 12 ? 12.112 -8.556 -5.739 1.00 15.50 38 GLN C CA 1
ATOM 816 C C . GLN C 1 12 ? 11.739 -8.954 -4.310 1.00 17.24 38 GLN C C 1
ATOM 817 O O . GLN C 1 12 ? 10.554 -9.143 -3.988 1.00 15.68 38 GLN C O 1
ATOM 823 N N . GLU C 1 13 ? 12.740 -9.057 -3.440 1.00 16.14 39 GLU C N 1
ATOM 824 C CA . GLU C 1 13 ? 12.479 -9.402 -2.050 1.00 17.98 39 GLU C CA 1
ATOM 825 C C . GLU C 1 13 ? 11.680 -8.293 -1.359 1.00 17.62 39 GLU C C 1
ATOM 826 O O . GLU C 1 13 ? 10.871 -8.565 -0.467 1.00 19.24 39 GLU C O 1
ATOM 832 N N . THR C 1 14 ? 11.906 -7.045 -1.765 1.00 15.34 40 THR C N 1
ATOM 833 C CA . THR C 1 14 ? 11.190 -5.919 -1.171 1.00 14.53 40 THR C CA 1
ATOM 834 C C . THR C 1 14 ? 9.720 -6.028 -1.543 1.00 14.16 40 THR C C 1
ATOM 835 O O . THR C 1 14 ? 8.831 -5.789 -0.722 1.00 14.67 40 THR C O 1
ATOM 839 N N . ASN C 1 15 ? 9.454 -6.397 -2.790 1.00 14.09 41 ASN C N 1
ATOM 840 C CA . ASN C 1 15 ? 8.071 -6.537 -3.207 1.00 14.85 41 AS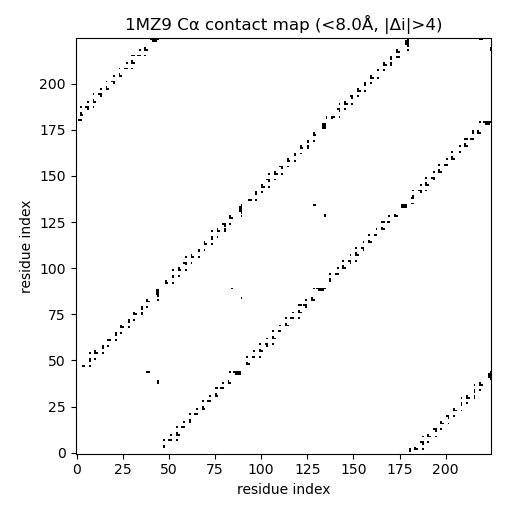N C CA 1
ATOM 841 C C . ASN C 1 15 ? 7.403 -7.719 -2.526 1.00 15.19 41 ASN C C 1
ATOM 842 O O . ASN C 1 15 ? 6.212 -7.676 -2.203 1.00 16.19 41 ASN C O 1
ATOM 847 N N . ALA C 1 16 ? 8.168 -8.776 -2.297 1.00 15.54 42 ALA C N 1
ATOM 848 C CA . ALA C 1 16 ? 7.623 -9.949 -1.634 1.00 19.04 42 ALA C CA 1
ATOM 849 C C . ALA C 1 16 ? 7.230 -9.551 -0.215 1.00 19.99 42 ALA C C 1
ATOM 850 O O . ALA C 1 16 ? 6.143 -9.884 0.259 1.00 19.45 42 ALA C O 1
ATOM 852 N N . ALA C 1 17 ? 8.108 -8.817 0.461 1.00 19.38 43 ALA C N 1
ATOM 853 C CA . ALA C 1 17 ? 7.834 -8.377 1.827 1.00 19.77 43 ALA C CA 1
ATOM 854 C C . ALA C 1 17 ? 6.641 -7.415 1.867 1.00 19.21 43 ALA C C 1
ATOM 855 O O . ALA C 1 17 ? 5.810 -7.474 2.776 1.00 17.76 43 ALA C O 1
ATOM 857 N N . LEU C 1 18 ? 6.555 -6.535 0.878 1.00 18.94 44 LEU C N 1
ATOM 858 C CA . LEU C 1 18 ? 5.461 -5.574 0.799 1.00 19.22 44 LEU C CA 1
ATOM 859 C C . LEU C 1 18 ? 4.110 -6.253 0.604 1.00 18.52 44 LEU C C 1
ATOM 860 O O . LEU C 1 18 ? 3.095 -5.803 1.138 1.00 17.04 44 LEU C O 1
ATOM 865 N N . GLN C 1 19 ? 4.086 -7.321 -0.185 1.00 17.40 45 GLN C N 1
ATOM 866 C CA . GLN C 1 19 ? 2.847 -8.050 -0.399 1.00 18.96 45 GLN C CA 1
ATOM 867 C C . GLN C 1 19 ? 2.409 -8.662 0.933 1.00 16.67 45 GLN C C 1
ATOM 868 O O . GLN C 1 19 ? 1.218 -8.708 1.242 1.00 15.81 45 GLN C O 1
ATOM 874 N N . ASP C 1 20 ? 3.371 -9.119 1.729 1.00 16.94 46 ASP C N 1
ATOM 875 C CA . ASP C 1 20 ? 3.051 -9.716 3.027 1.00 18.76 46 ASP C CA 1
ATOM 876 C C . ASP C 1 20 ? 2.462 -8.650 3.955 1.00 19.15 46 ASP C C 1
ATOM 877 O O . ASP C 1 20 ? 1.461 -8.884 4.633 1.00 16.85 46 ASP C O 1
ATOM 882 N N . VAL C 1 21 ? 3.090 -7.478 3.980 1.00 16.68 47 VAL C N 1
ATOM 883 C CA . VAL C 1 21 ? 2.606 -6.380 4.813 1.00 17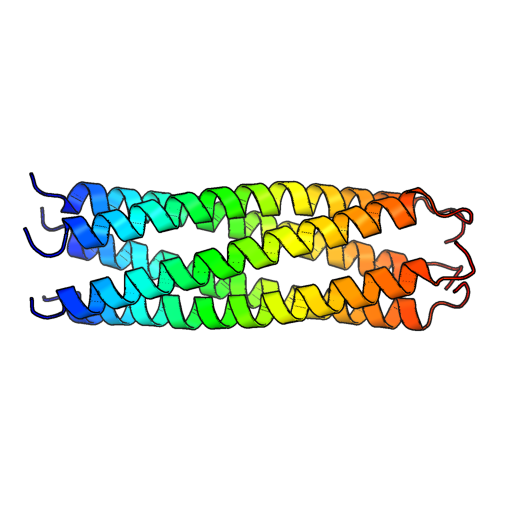.22 47 VAL C CA 1
ATOM 884 C C . VAL C 1 21 ? 1.187 -5.989 4.409 1.00 15.69 47 VAL C C 1
ATOM 885 O O . VAL C 1 21 ? 0.323 -5.784 5.259 1.00 16.19 47 VAL C O 1
ATOM 889 N N . ARG C 1 22 ? 0.944 -5.897 3.106 1.00 15.68 48 ARG C N 1
ATOM 890 C CA . ARG C 1 22 ? -0.381 -5.523 2.627 1.00 16.01 48 ARG C CA 1
ATOM 891 C C . ARG C 1 22 ? -1.422 -6.553 3.064 1.00 16.49 48 ARG C C 1
ATOM 892 O O . ARG C 1 22 ? -2.520 -6.204 3.499 1.00 15.15 48 ARG C O 1
ATOM 900 N N . GLU C 1 23 ? -1.072 -7.827 2.953 1.00 16.65 49 GLU C N 1
ATOM 901 C CA . GLU C 1 23 ? -1.979 -8.895 3.347 1.00 16.50 49 GLU C CA 1
ATOM 902 C C . GLU C 1 23 ? -2.306 -8.786 4.837 1.00 16.41 49 GLU C C 1
ATOM 903 O O . GLU C 1 23 ? -3.472 -8.862 5.240 1.00 13.88 49 GLU C O 1
ATOM 909 N N . LEU C 1 24 ? -1.274 -8.591 5.654 1.00 13.72 50 LEU C N 1
ATOM 910 C CA . LEU C 1 24 ? -1.466 -8.462 7.093 1.00 13.77 50 LEU C CA 1
ATOM 911 C C . LEU C 1 24 ? -2.293 -7.232 7.440 1.00 13.89 50 LEU C C 1
ATOM 912 O O . LEU C 1 24 ? -3.191 -7.289 8.287 1.00 13.34 50 LEU C O 1
ATOM 917 N N . LEU C 1 25 ? -2.003 -6.114 6.781 1.00 13.00 51 LEU C N 1
ATOM 918 C CA . LEU C 1 25 ? -2.734 -4.886 7.056 1.00 14.67 51 LEU C CA 1
ATOM 919 C C . LEU C 1 25 ? -4.216 -5.022 6.701 1.00 15.31 51 LEU C C 1
ATOM 920 O O . LEU C 1 25 ? -5.078 -4.539 7.433 1.00 14.08 51 LEU C O 1
ATOM 925 N N . ARG C 1 26 ? -4.536 -5.671 5.584 1.00 14.52 52 ARG C N 1
ATOM 926 C CA . ARG C 1 26 ? -5.949 -5.787 5.269 1.00 15.71 52 ARG C CA 1
ATOM 927 C C . ARG C 1 26 ? -6.672 -6.673 6.276 1.00 15.09 52 ARG C C 1
ATOM 928 O O . ARG C 1 26 ? -7.840 -6.439 6.569 1.00 15.69 52 ARG C O 1
ATOM 936 N N . GLN C 1 27 ? -5.989 -7.677 6.820 1.00 14.05 53 GLN C N 1
ATOM 937 C CA . GLN C 1 27 ? -6.639 -8.538 7.808 1.00 14.04 53 GLN C CA 1
ATOM 938 C C . GLN C 1 27 ? -6.799 -7.751 9.106 1.00 14.28 53 GLN C C 1
ATOM 939 O O . GLN C 1 27 ? -7.821 -7.845 9.780 1.00 12.66 53 GLN C O 1
ATOM 945 N N . GLN C 1 28 ? -5.789 -6.955 9.436 1.00 13.49 54 GLN C N 1
ATOM 946 C CA . GLN C 1 28 ? -5.825 -6.161 10.659 1.00 14.03 54 GLN C CA 1
ATOM 947 C C . GLN C 1 28 ? -6.991 -5.174 10.661 1.00 13.35 54 GLN C C 1
ATOM 948 O O . GLN C 1 28 ? -7.687 -5.009 11.669 1.00 14.95 54 GLN C O 1
ATOM 954 N N . VAL C 1 29 ? -7.213 -4.521 9.529 1.00 13.23 55 VAL C N 1
ATOM 955 C CA . VAL C 1 29 ? -8.300 -3.558 9.433 1.00 14.37 55 VAL C CA 1
ATOM 956 C C . VAL C 1 29 ? -9.613 -4.273 9.721 1.00 14.10 55 VAL C C 1
ATOM 957 O O . VAL C 1 29 ? -10.498 -3.730 10.382 1.00 14.95 55 VAL C O 1
ATOM 961 N N . LYS C 1 30 ? -9.726 -5.506 9.236 1.00 14.21 56 LYS C N 1
ATOM 962 C CA . LYS C 1 30 ? -10.934 -6.291 9.459 1.00 13.85 56 LYS C CA 1
ATOM 963 C C . LYS C 1 30 ? -11.152 -6.594 10.936 1.00 15.50 56 LYS C C 1
ATOM 964 O O . LYS C 1 30 ? -12.278 -6.553 11.421 1.00 16.98 56 LYS C O 1
ATOM 970 N N . GLU C 1 31 ? -10.074 -6.887 11.656 1.00 13.50 57 GLU C N 1
ATOM 971 C CA . GLU C 1 31 ? -10.184 -7.197 13.076 1.00 15.23 57 GLU C CA 1
ATOM 972 C C . GLU C 1 31 ? -10.568 -5.954 13.879 1.00 15.11 57 GLU C C 1
ATOM 973 O O . GLU C 1 31 ? -11.424 -6.013 14.757 1.00 15.81 57 GLU C O 1
ATOM 979 N N . ILE C 1 32 ? -9.938 -4.829 13.574 1.00 15.87 58 ILE C N 1
ATOM 980 C CA . ILE C 1 32 ? -10.245 -3.580 14.263 1.00 13.55 58 ILE C CA 1
ATOM 981 C C . ILE C 1 32 ? -11.701 -3.199 13.999 1.00 17.01 58 ILE C C 1
ATOM 982 O O . ILE C 1 32 ? -12.398 -2.710 14.888 1.00 18.21 58 ILE C O 1
ATOM 987 N N . THR C 1 33 ? -12.165 -3.442 12.779 1.00 16.44 59 THR C N 1
ATOM 988 C CA . THR C 1 33 ? -13.541 -3.105 12.435 1.00 16.76 59 THR C CA 1
ATOM 989 C C . THR C 1 33 ? -14.524 -3.938 13.250 1.00 17.69 59 THR C C 1
ATOM 990 O O . THR C 1 33 ? -15.512 -3.403 13.755 1.00 19.35 59 THR C O 1
ATOM 994 N N . PHE C 1 34 ? -14.247 -5.236 13.391 1.00 17.65 60 PHE C N 1
ATOM 995 C CA . PHE C 1 34 ? -15.108 -6.122 14.176 1.00 19.31 60 PHE C CA 1
ATOM 996 C C . PHE C 1 34 ? -15.126 -5.634 15.620 1.00 19.49 60 PHE C C 1
ATOM 997 O O . PHE C 1 34 ? -16.167 -5.620 16.280 1.00 20.34 60 PHE C O 1
ATOM 1005 N N . LEU C 1 35 ? -13.956 -5.243 16.110 1.00 18.05 61 LEU C N 1
ATOM 1006 C CA . LEU C 1 35 ? -13.835 -4.749 17.473 1.00 20.85 61 LEU C CA 1
ATOM 1007 C C . LEU C 1 35 ? -14.666 -3.474 17.668 1.00 19.93 61 LEU C C 1
ATOM 1008 O O . LEU C 1 35 ? -15.330 -3.305 18.690 1.00 22.99 61 LEU C O 1
ATOM 1013 N N . LYS C 1 36 ? -14.636 -2.588 16.679 1.00 20.98 62 LYS C N 1
ATOM 1014 C CA . LYS C 1 36 ? -15.392 -1.343 16.747 1.00 22.40 62 LYS C CA 1
ATOM 1015 C C . LYS C 1 36 ? -16.890 -1.627 16.854 1.00 24.60 62 LYS C C 1
ATOM 1016 O O . LYS C 1 36 ? -17.572 -1.118 17.749 1.00 22.47 62 LYS C O 1
ATOM 1022 N N . ASN C 1 37 ? -17.397 -2.441 15.932 1.00 24.71 63 ASN C N 1
ATOM 1023 C CA . ASN C 1 37 ? -18.812 -2.789 15.912 1.00 27.49 63 ASN C CA 1
ATOM 1024 C C . ASN C 1 37 ? -19.248 -3.467 17.202 1.00 27.67 63 ASN C C 1
ATOM 1025 O O . ASN C 1 37 ? -20.355 -3.235 17.685 1.00 28.14 63 ASN C O 1
ATOM 1030 N N . THR C 1 38 ? -18.375 -4.298 17.762 1.00 27.00 64 THR C N 1
ATOM 1031 C CA . THR C 1 38 ? -18.686 -5.005 18.998 1.00 28.66 64 THR C CA 1
ATOM 1032 C C . THR C 1 38 ? -18.866 -4.027 20.157 1.00 30.47 64 THR C C 1
ATOM 1033 O O . THR C 1 38 ? -19.728 -4.220 21.016 1.00 31.42 64 THR C O 1
ATOM 1037 N N . VAL C 1 39 ? -18.048 -2.980 20.172 1.00 30.64 65 VAL C N 1
ATOM 1038 C CA . VAL C 1 39 ? -18.107 -1.964 21.218 1.00 33.05 65 VAL C CA 1
ATOM 1039 C C . VAL C 1 39 ? -19.354 -1.106 21.068 1.00 36.07 65 VAL C C 1
ATOM 1040 O O . VAL C 1 39 ? -19.939 -0.658 22.057 1.00 36.25 65 VAL C O 1
ATOM 1044 N N . MET C 1 40 ? -19.746 -0.871 19.822 1.00 38.53 66 MET C N 1
ATOM 1045 C CA . MET C 1 40 ? -20.919 -0.059 19.528 1.00 42.24 66 MET C CA 1
ATOM 1046 C C . MET C 1 40 ? -22.227 -0.697 19.990 1.00 44.80 66 MET C C 1
ATOM 1047 O O . MET C 1 40 ? -23.165 0.005 20.372 1.00 45.23 66 MET C O 1
ATOM 1052 N N . GLU C 1 41 ? -22.292 -2.025 19.954 1.00 47.19 67 GLU C N 1
ATOM 1053 C CA . GLU C 1 41 ? -23.498 -2.730 20.371 1.00 50.85 67 GLU C CA 1
ATOM 1054 C C . GLU C 1 41 ? -23.369 -3.277 21.787 1.00 53.57 67 GLU C C 1
ATOM 1055 O O . GLU C 1 41 ? -24.107 -4.179 22.188 1.00 53.20 67 GLU C O 1
ATOM 1061 N N . CYS C 1 42 ? -22.418 -2.733 22.540 1.00 56.04 68 CYS C N 1
ATOM 1062 C CA . CYS C 1 42 ? -22.214 -3.146 23.927 1.00 59.13 68 CYS C CA 1
ATOM 1063 C C . CYS C 1 42 ? -23.240 -2.446 24.819 1.00 60.39 68 CYS C C 1
ATOM 1064 O O . CYS C 1 42 ? -23.093 -1.272 25.170 1.00 59.96 68 CYS C O 1
ATOM 1067 N N . ASP C 1 43 ? -24.268 -3.195 25.197 1.00 62.02 69 ASP C N 1
ATOM 1068 C CA . ASP C 1 43 ? -25.347 -2.681 26.032 1.00 64.20 69 ASP C CA 1
ATOM 1069 C C . ASP C 1 43 ? -24.917 -1.766 27.172 1.00 65.04 69 ASP C C 1
ATOM 1070 O O . ASP C 1 43 ? -25.601 -0.793 27.477 1.00 65.43 69 ASP C O 1
ATOM 1075 N N . ALA C 1 44 ? -23.790 -2.080 27.802 1.00 65.88 70 ALA C N 1
ATOM 1076 C CA . ALA C 1 44 ? -23.303 -1.297 28.930 1.00 66.90 70 ALA C CA 1
ATOM 1077 C C . ALA C 1 44 ? -22.723 0.065 28.550 1.00 67.74 70 ALA C C 1
ATOM 1078 O O . ALA C 1 44 ? -22.127 0.750 29.381 1.00 67.96 70 ALA C O 1
ATOM 1080 N N . CYS C 1 45 ? -22.906 0.458 27.295 1.00 68.45 71 CYS C N 1
ATOM 1081 C CA . CYS C 1 45 ? -22.407 1.743 26.824 1.00 69.06 71 CYS C CA 1
ATOM 1082 C C . CYS C 1 45 ? -23.587 2.623 26.420 1.00 69.41 71 CYS C C 1
ATOM 1083 O O . CYS C 1 45 ? -24.726 2.111 26.464 1.00 69.34 71 CYS C O 1
ATOM 1087 N N . MET D 1 1 ? 17.995 -3.135 -21.980 1.00 44.82 27 MET D N 1
ATOM 1088 C CA . MET D 1 1 ? 18.892 -2.450 -21.005 1.00 44.31 27 MET D CA 1
ATOM 1089 C C . MET D 1 1 ? 19.426 -3.407 -19.939 1.00 42.41 27 MET D C 1
ATOM 1090 O O . MET D 1 1 ? 19.588 -3.022 -18.779 1.00 41.77 27 MET D O 1
ATOM 1095 N N . ASP D 1 2 ? 19.717 -4.642 -20.338 1.00 39.29 28 ASP D N 1
ATOM 1096 C CA . ASP D 1 2 ? 20.211 -5.653 -19.408 1.00 36.69 28 ASP D CA 1
ATOM 1097 C C . ASP D 1 2 ? 19.110 -5.954 -18.389 1.00 32.86 28 ASP D C 1
ATOM 1098 O O . ASP D 1 2 ? 18.057 -6.477 -18.753 1.00 31.77 28 ASP D O 1
ATOM 1103 N N . LEU D 1 3 ? 19.343 -5.616 -17.122 1.00 29.81 29 LEU D N 1
ATOM 1104 C CA . LEU D 1 3 ? 18.351 -5.853 -16.074 1.00 27.48 29 LEU D CA 1
ATOM 1105 C C . LEU D 1 3 ? 17.577 -4.583 -15.710 1.00 26.52 29 LEU D C 1
ATOM 1106 O O . LEU D 1 3 ? 16.618 -4.632 -14.935 1.00 25.60 29 LEU D O 1
ATOM 1111 N N . ALA D 1 4 ? 17.998 -3.451 -16.265 1.00 25.77 30 ALA D N 1
ATOM 1112 C CA . ALA D 1 4 ? 17.350 -2.169 -15.987 1.00 24.25 30 ALA D CA 1
ATOM 1113 C C . ALA D 1 4 ? 15.829 -2.233 -16.134 1.00 24.03 30 ALA D C 1
ATOM 1114 O O . ALA D 1 4 ? 15.090 -1.773 -15.259 1.00 21.64 30 ALA D O 1
ATOM 1116 N N . PRO D 1 5 ? 15.337 -2.798 -17.247 1.00 23.44 31 PRO D N 1
ATOM 1117 C CA . PRO D 1 5 ? 13.882 -2.880 -17.420 1.00 22.97 31 PRO D CA 1
ATOM 1118 C C . PRO D 1 5 ? 13.206 -3.638 -16.273 1.00 22.49 31 PRO D C 1
ATOM 1119 O O . PRO D 1 5 ? 12.184 -3.199 -15.748 1.00 21.58 31 PRO D O 1
ATOM 1123 N N . GLN D 1 6 ? 13.779 -4.774 -15.884 1.00 21.05 32 GLN D N 1
ATOM 1124 C CA . GLN D 1 6 ? 13.213 -5.569 -14.796 1.00 21.42 32 GLN D CA 1
ATOM 1125 C C . GLN D 1 6 ? 13.253 -4.801 -13.474 1.00 19.08 32 GLN D C 1
ATOM 1126 O O . GLN D 1 6 ? 12.322 -4.882 -12.668 1.00 18.44 32 GLN D O 1
ATOM 1132 N N . MET D 1 7 ? 14.330 -4.061 -13.247 1.00 16.94 33 MET D N 1
ATOM 1133 C CA . MET D 1 7 ? 14.440 -3.290 -12.014 1.00 18.49 33 MET D CA 1
ATOM 1134 C C . MET D 1 7 ? 13.373 -2.202 -11.960 1.00 18.46 33 MET D C 1
ATOM 1135 O O . MET D 1 7 ? 12.753 -1.977 -10.915 1.00 18.18 33 MET D O 1
ATOM 1140 N N . LEU D 1 8 ? 13.146 -1.525 -13.083 1.00 17.17 34 LEU D N 1
ATOM 1141 C CA . LEU D 1 8 ? 12.130 -0.478 -13.121 1.00 15.93 34 LEU D CA 1
ATOM 1142 C C . LEU D 1 8 ? 10.751 -1.067 -12.827 1.00 15.50 34 LEU D C 1
ATOM 1143 O O . LEU D 1 8 ? 9.941 -0.465 -12.123 1.00 15.64 34 LEU D O 1
ATOM 1148 N N . ARG D 1 9 ? 10.483 -2.255 -13.355 1.00 14.97 35 ARG D N 1
ATOM 1149 C CA . ARG D 1 9 ? 9.195 -2.886 -13.118 1.00 16.32 35 ARG D CA 1
ATOM 1150 C C . ARG D 1 9 ? 9.022 -3.213 -11.635 1.00 15.76 35 ARG D C 1
ATOM 1151 O O . ARG D 1 9 ? 7.929 -3.099 -11.090 1.00 15.49 35 ARG D O 1
ATOM 1159 N N . GLU D 1 10 ? 10.102 -3.624 -10.979 1.00 15.84 36 GLU D N 1
ATOM 1160 C CA . GLU D 1 10 ? 10.011 -3.937 -9.554 1.00 15.72 36 GLU D CA 1
ATOM 1161 C C . GLU D 1 10 ? 9.696 -2.662 -8.775 1.00 13.59 36 GLU D C 1
ATOM 1162 O O . GLU D 1 10 ? 8.875 -2.675 -7.856 1.00 15.89 36 GLU D O 1
ATOM 1168 N N . LEU D 1 11 ? 10.333 -1.559 -9.156 1.00 13.89 37 LEU D N 1
ATOM 1169 C CA . LEU D 1 11 ? 10.113 -0.276 -8.485 1.00 13.86 37 LEU D CA 1
ATOM 1170 C C . LEU D 1 11 ? 8.685 0.211 -8.680 1.00 15.64 37 LEU D C 1
ATOM 1171 O O . LEU D 1 11 ? 8.106 0.835 -7.795 1.00 17.07 37 LEU D O 1
ATOM 1176 N N . GLN D 1 12 ? 8.116 -0.064 -9.846 1.00 15.15 38 GLN D N 1
ATOM 1177 C CA . GLN D 1 12 ? 6.746 0.344 -10.109 1.00 15.20 38 GLN D CA 1
ATOM 1178 C C . GLN D 1 12 ? 5.787 -0.458 -9.231 1.00 15.75 38 GLN D C 1
ATOM 1179 O O . GLN D 1 12 ? 4.812 0.087 -8.695 1.00 16.72 38 GLN D O 1
ATOM 1185 N N . GLU D 1 13 ? 6.067 -1.750 -9.083 1.00 13.67 39 GLU D N 1
ATOM 1186 C CA . GLU D 1 13 ? 5.233 -2.620 -8.263 1.00 18.63 39 GLU D CA 1
ATOM 1187 C C . GLU D 1 13 ? 5.281 -2.210 -6.799 1.00 17.20 39 GLU D C 1
ATOM 1188 O O . GLU D 1 13 ? 4.288 -2.304 -6.087 1.00 16.37 39 GLU D O 1
ATOM 1194 N N . THR D 1 14 ? 6.448 -1.765 -6.353 1.00 17.17 40 THR D N 1
ATOM 1195 C CA . THR D 1 14 ? 6.622 -1.313 -4.975 1.00 17.25 40 THR D CA 1
ATOM 1196 C C . THR D 1 14 ? 5.770 -0.076 -4.694 1.00 16.84 40 THR D C 1
ATOM 1197 O O . THR D 1 14 ? 5.124 0.036 -3.649 1.00 16.01 40 THR D O 1
ATOM 1201 N N . ASN D 1 15 ? 5.764 0.852 -5.637 1.00 18.17 41 ASN D N 1
ATOM 1202 C CA . ASN D 1 15 ? 4.992 2.070 -5.472 1.00 19.69 41 ASN D CA 1
ATOM 1203 C C . ASN D 1 15 ? 3.498 1.748 -5.423 1.00 19.17 41 ASN D C 1
ATOM 1204 O O . ASN D 1 15 ? 2.752 2.335 -4.641 1.00 18.74 41 ASN D O 1
ATOM 1209 N N . ALA D 1 16 ? 3.060 0.808 -6.254 1.00 18.35 42 ALA D N 1
ATOM 1210 C CA . ALA D 1 16 ? 1.656 0.424 -6.276 1.00 16.28 42 ALA D CA 1
ATOM 1211 C C . ALA D 1 16 ? 1.276 -0.211 -4.942 1.00 17.71 42 ALA D C 1
ATOM 1212 O O . ALA D 1 16 ? 0.224 0.092 -4.375 1.00 17.57 42 ALA D O 1
ATOM 1214 N N . ALA D 1 17 ? 2.133 -1.100 -4.449 1.00 18.05 43 ALA D N 1
ATOM 1215 C CA . ALA D 1 17 ? 1.870 -1.770 -3.182 1.00 16.79 43 ALA D CA 1
ATOM 1216 C C . ALA D 1 17 ? 1.803 -0.735 -2.068 1.00 16.86 43 ALA D C 1
ATOM 1217 O O . ALA D 1 17 ? 0.972 -0.834 -1.170 1.00 16.65 43 ALA D O 1
ATOM 1219 N N . LEU D 1 18 ? 2.687 0.254 -2.135 1.00 16.86 44 LEU D N 1
ATOM 1220 C CA . LEU D 1 18 ? 2.725 1.325 -1.142 1.00 17.14 44 LEU D CA 1
ATOM 1221 C C . LEU D 1 18 ? 1.429 2.133 -1.145 1.00 17.19 44 LEU D C 1
ATOM 1222 O O . LEU D 1 18 ? 0.911 2.513 -0.095 1.00 15.27 44 LEU D O 1
ATOM 1227 N N . GLN D 1 19 ? 0.920 2.423 -2.336 1.00 16.79 45 GLN D N 1
ATOM 1228 C CA . GLN D 1 19 ? -0.310 3.191 -2.444 1.00 16.74 45 GLN D CA 1
ATOM 1229 C C . GLN D 1 19 ? -1.437 2.454 -1.715 1.00 15.43 45 GLN D C 1
ATOM 1230 O O . GLN D 1 19 ? -2.220 3.072 -0.994 1.00 15.81 45 GLN D O 1
ATOM 1236 N N . ASP D 1 20 ? -1.516 1.140 -1.899 1.00 14.63 46 ASP D N 1
ATOM 1237 C CA . ASP D 1 20 ? -2.549 0.346 -1.233 1.00 16.67 46 ASP D CA 1
ATOM 1238 C C . ASP D 1 20 ? -2.375 0.372 0.281 1.00 14.53 46 ASP D C 1
ATOM 1239 O O . ASP D 1 20 ? -3.350 0.491 1.025 1.00 13.55 46 ASP D O 1
ATOM 1244 N N . VAL D 1 21 ? -1.131 0.251 0.738 1.00 12.52 47 VAL D N 1
ATOM 1245 C CA . VAL D 1 21 ? -0.837 0.286 2.174 1.00 13.99 47 VAL D CA 1
ATOM 1246 C C . VAL D 1 21 ? -1.301 1.612 2.761 1.00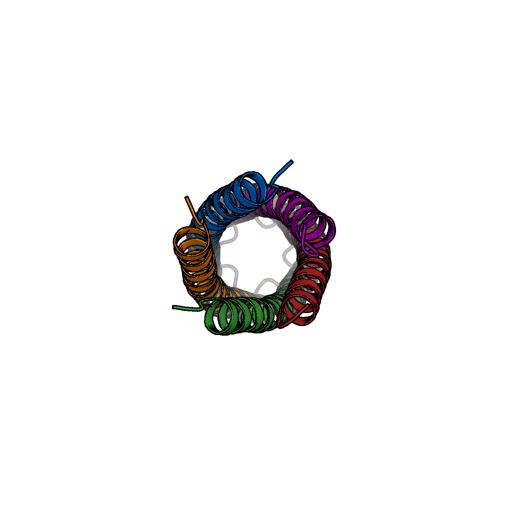 14.40 47 VAL D C 1
ATOM 1247 O O . VAL D 1 21 ? -1.902 1.668 3.832 1.00 13.23 47 VAL D O 1
ATOM 1251 N N . ARG D 1 22 ? -1.006 2.687 2.040 1.00 14.81 48 ARG D N 1
ATOM 1252 C CA . ARG D 1 22 ? -1.376 4.031 2.449 1.00 15.36 48 ARG D CA 1
ATOM 1253 C C . ARG D 1 22 ? -2.901 4.148 2.573 1.00 14.93 48 ARG D C 1
ATOM 1254 O O . ARG D 1 22 ? -3.410 4.713 3.539 1.00 14.91 48 ARG D O 1
ATOM 1262 N N . GLU D 1 23 ? -3.628 3.609 1.596 1.00 14.57 49 GLU D N 1
ATOM 1263 C CA . GLU D 1 23 ? -5.087 3.662 1.629 1.00 15.80 49 GLU D CA 1
ATOM 1264 C C . GLU D 1 23 ? -5.626 2.833 2.792 1.00 15.78 49 GLU D C 1
ATOM 1265 O O . GLU D 1 23 ? -6.569 3.244 3.473 1.00 16.16 49 GLU D O 1
ATOM 1271 N N . LEU D 1 24 ? -5.019 1.676 3.034 1.00 14.22 50 LEU D N 1
ATOM 1272 C CA . LEU D 1 24 ? -5.450 0.823 4.131 1.00 14.92 50 LEU D CA 1
ATOM 1273 C C . LEU D 1 24 ? -5.231 1.514 5.474 1.00 14.65 50 LEU D C 1
ATOM 1274 O O . LEU D 1 24 ? -6.096 1.477 6.344 1.00 14.25 50 LEU D O 1
ATOM 1279 N N . LEU D 1 25 ? -4.080 2.161 5.625 1.00 14.66 51 LEU D N 1
ATOM 1280 C CA . LEU D 1 25 ? -3.765 2.857 6.862 1.00 16.80 51 LEU D CA 1
ATOM 1281 C C . LEU D 1 25 ? -4.716 4.028 7.082 1.00 18.97 51 LEU D C 1
ATOM 1282 O O . LEU D 1 25 ? -5.081 4.345 8.216 1.00 18.27 51 LEU D O 1
ATOM 1287 N N . ARG D 1 26 ? -5.119 4.683 6.000 1.00 17.24 52 ARG D N 1
ATOM 1288 C CA . ARG D 1 26 ? -6.043 5.797 6.145 1.00 18.49 52 ARG D CA 1
ATOM 1289 C C . ARG D 1 26 ? -7.361 5.309 6.731 1.00 18.94 52 ARG D C 1
ATOM 1290 O O . ARG D 1 26 ? -7.933 5.947 7.608 1.00 19.74 52 ARG D O 1
ATOM 1298 N N . GLN D 1 27 ? -7.833 4.166 6.249 1.00 18.36 53 GLN D N 1
ATOM 1299 C CA . GLN D 1 27 ? -9.083 3.600 6.738 1.00 18.03 53 GLN D CA 1
ATOM 1300 C C . GLN D 1 27 ? -8.928 3.132 8.184 1.00 19.09 53 GLN D C 1
ATOM 1301 O O . GLN D 1 27 ? -9.813 3.337 9.013 1.00 20.27 53 GLN D O 1
ATOM 1307 N N . GLN D 1 28 ? -7.792 2.521 8.497 1.00 16.14 54 GLN D N 1
ATOM 1308 C CA . GLN D 1 28 ? -7.576 2.026 9.849 1.00 17.35 54 GLN D CA 1
ATOM 1309 C C . GLN D 1 28 ? -7.617 3.136 10.902 1.00 17.92 54 GLN D C 1
ATOM 1310 O O . GLN D 1 28 ? -8.180 2.950 11.979 1.00 20.40 54 GLN D O 1
ATOM 1316 N N . VAL D 1 29 ? -7.028 4.286 10.591 1.00 18.08 55 VAL D N 1
ATOM 1317 C CA . VAL D 1 29 ? -7.011 5.403 11.531 1.00 21.00 55 VAL D CA 1
ATOM 1318 C C . VAL D 1 29 ? -8.425 5.891 11.832 1.00 22.37 55 VAL D C 1
ATOM 1319 O O . VAL D 1 29 ? -8.747 6.201 12.980 1.00 23.63 55 VAL D O 1
ATOM 1323 N N . LYS D 1 30 ? -9.276 5.960 10.813 1.00 22.56 56 LYS D N 1
ATOM 1324 C CA . LYS D 1 30 ? -10.650 6.401 11.051 1.00 23.15 56 LYS D CA 1
ATOM 1325 C C . LYS D 1 30 ? -11.363 5.417 11.976 1.00 22.99 56 LYS D C 1
ATOM 1326 O O . LYS D 1 30 ? -12.115 5.825 12.857 1.00 23.62 56 LYS D O 1
ATOM 1332 N N . GLU D 1 31 ? -11.127 4.120 11.780 1.00 21.37 57 GLU D N 1
ATOM 1333 C CA . GLU D 1 31 ? -11.764 3.107 12.617 1.00 20.83 57 GLU D CA 1
ATOM 1334 C C . GLU D 1 31 ? -11.303 3.259 14.066 1.00 21.98 57 GLU D C 1
ATOM 1335 O O . GLU D 1 31 ? -12.116 3.237 14.994 1.00 22.35 57 GLU D O 1
ATOM 1341 N N . ILE D 1 32 ? -9.996 3.417 14.255 1.00 21.12 58 ILE D N 1
ATOM 1342 C CA . ILE D 1 32 ? -9.437 3.569 15.592 1.00 22.83 58 ILE D CA 1
ATOM 1343 C C . ILE D 1 32 ? -9.938 4.848 16.254 1.00 24.12 58 ILE D C 1
ATOM 1344 O O . ILE D 1 32 ? -10.208 4.863 17.458 1.00 24.43 58 ILE D O 1
ATOM 1349 N N . THR D 1 33 ? -10.073 5.911 15.467 1.00 26.28 59 THR D N 1
ATOM 1350 C CA . THR D 1 33 ? -10.561 7.189 15.986 1.00 30.42 59 THR D CA 1
ATOM 1351 C C . THR D 1 33 ? -12.031 7.065 16.384 1.00 32.48 59 THR D C 1
ATOM 1352 O O . THR D 1 33 ? -12.459 7.613 17.403 1.00 32.58 59 THR D O 1
ATOM 1356 N N . PHE D 1 34 ? -12.800 6.346 15.571 1.00 34.05 60 PHE D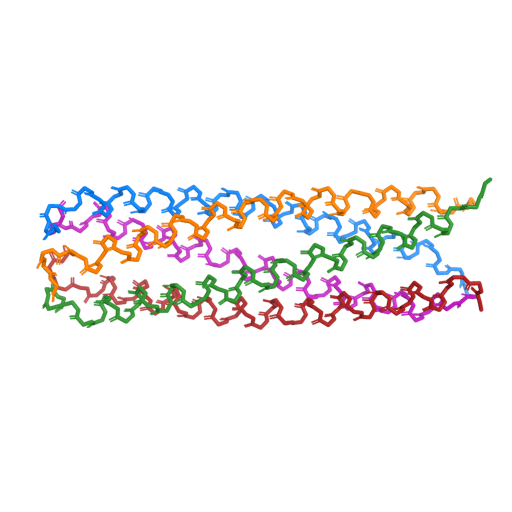 N 1
ATOM 1357 C CA . PHE D 1 34 ? -14.216 6.152 15.849 1.00 36.10 60 PHE D CA 1
ATOM 1358 C C . PHE D 1 34 ? -14.365 5.313 17.107 1.00 36.61 60 PHE D C 1
ATOM 1359 O O . PHE D 1 34 ? -15.339 5.446 17.850 1.00 36.00 60 PHE D O 1
ATOM 1367 N N . LEU D 1 35 ? -13.390 4.442 17.340 1.00 35.67 61 LEU D N 1
ATOM 1368 C CA . LEU D 1 35 ? -13.418 3.585 18.511 1.00 35.87 61 LEU D CA 1
ATOM 1369 C C . LEU D 1 35 ? -13.034 4.418 19.727 1.00 35.67 61 LEU D C 1
ATOM 1370 O O . LEU D 1 35 ? -13.674 4.332 20.769 1.00 35.12 61 LEU D O 1
ATOM 1375 N N . LYS D 1 36 ? -11.996 5.236 19.575 1.00 36.78 62 LYS D N 1
ATOM 1376 C CA . LYS D 1 36 ? -11.520 6.101 20.652 1.00 38.47 62 LYS D CA 1
ATOM 1377 C C . LYS D 1 36 ? -12.636 7.004 21.171 1.00 39.64 62 LYS D C 1
ATOM 1378 O O . LYS D 1 36 ? -12.700 7.298 22.365 1.00 38.35 62 LYS D O 1
ATOM 1384 N N . ASN D 1 37 ? -13.509 7.447 20.271 1.00 40.53 63 ASN D N 1
ATOM 1385 C CA . ASN D 1 37 ? -14.621 8.312 20.659 1.00 42.38 63 ASN D CA 1
ATOM 1386 C C . ASN D 1 37 ? -15.690 7.504 21.387 1.00 42.83 63 ASN D C 1
ATOM 1387 O O . ASN D 1 37 ? -16.122 7.870 22.482 1.00 42.77 63 ASN D O 1
ATOM 1392 N N . THR D 1 38 ? -16.108 6.403 20.768 1.00 43.04 64 THR D N 1
ATOM 1393 C CA . THR D 1 38 ? -17.128 5.522 21.331 1.00 42.98 64 THR D CA 1
ATOM 1394 C C . THR D 1 38 ? -16.834 5.146 22.783 1.00 43.95 64 THR D C 1
ATOM 1395 O O . THR D 1 38 ? -17.752 4.968 23.585 1.00 42.94 64 THR D O 1
ATOM 1399 N N . VAL D 1 39 ? -15.553 5.022 23.112 1.00 43.93 65 VAL D N 1
ATOM 1400 C CA . VAL D 1 39 ? -15.136 4.660 24.465 1.00 45.39 65 VAL D CA 1
ATOM 1401 C C . VAL D 1 39 ? -15.136 5.887 25.360 1.00 47.46 65 VAL D C 1
ATOM 1402 O O . VAL D 1 39 ? -15.666 5.871 26.470 1.00 47.39 65 VAL D O 1
ATOM 1406 N N . MET D 1 40 ? -14.521 6.950 24.859 1.00 49.93 66 MET D N 1
ATOM 1407 C CA . MET D 1 40 ? -14.417 8.202 25.585 1.00 52.61 66 MET D CA 1
ATOM 1408 C C . MET D 1 40 ? -15.810 8.695 25.947 1.00 54.17 66 MET D C 1
ATOM 1409 O O . MET D 1 40 ? -15.973 9.532 26.835 1.00 54.62 66 MET D O 1
ATOM 1414 N N . GLU D 1 41 ? -16.816 8.158 25.262 0.00 55.71 67 GLU D N 1
ATOM 1415 C CA . GLU D 1 41 ? -18.195 8.551 25.511 0.00 57.18 67 GLU D CA 1
ATOM 1416 C C . GLU D 1 41 ? -19.086 7.414 26.004 0.00 57.72 67 GLU D C 1
ATOM 1417 O O . GLU D 1 41 ? -20.287 7.395 25.727 0.00 57.87 67 GLU D O 1
ATOM 1423 N N . CYS D 1 42 ? -18.498 6.469 26.732 0.00 58.23 68 CYS D N 1
ATOM 1424 C CA . CYS D 1 42 ? -19.254 5.348 27.283 0.00 58.59 68 CYS D CA 1
ATOM 1425 C C . CYS D 1 42 ? -19.720 5.691 28.692 0.00 58.63 68 CYS D C 1
ATOM 1426 O O . CYS D 1 42 ? -18.912 6.009 29.563 0.00 58.79 68 CYS D O 1
ATOM 1429 N N . ASP D 1 43 ? -21.027 5.609 28.908 0.00 58.40 69 ASP D N 1
ATOM 1430 C CA . ASP D 1 43 ? -21.627 5.926 30.197 0.00 57.99 69 ASP D CA 1
ATOM 1431 C C . ASP D 1 43 ? -20.966 5.274 31.411 0.00 57.31 69 ASP D C 1
ATOM 1432 O O . ASP D 1 43 ? -20.444 5.966 32.284 0.00 57.37 69 ASP D O 1
ATOM 1437 N N . ALA D 1 44 ? -20.985 3.946 31.461 0.00 56.32 70 ALA D N 1
ATOM 1438 C CA . ALA D 1 44 ? -20.419 3.209 32.588 0.00 55.21 70 ALA D CA 1
ATOM 1439 C C . ALA D 1 44 ? -18.983 3.558 32.978 0.00 54.28 70 ALA D C 1
ATOM 1440 O O . ALA D 1 44 ? -18.534 3.191 34.064 0.00 54.25 70 ALA D O 1
ATOM 1442 N N . CYS D 1 45 ? -18.260 4.255 32.107 0.00 53.08 71 CYS D N 1
ATOM 1443 C CA . CYS D 1 45 ? -16.886 4.638 32.422 0.00 51.87 71 CYS D CA 1
ATOM 1444 C C . CYS D 1 45 ? -16.855 5.922 33.242 0.00 51.94 71 CYS D C 1
ATOM 1445 O O . CYS D 1 45 ? -16.190 5.927 34.300 0.00 51.97 71 CYS D O 1
ATOM 1449 N N . MET E 1 1 ? 21.469 8.826 -18.428 1.00 61.56 27 MET E N 1
ATOM 1450 C CA . MET E 1 1 ? 21.645 7.503 -19.095 1.00 60.65 27 MET E CA 1
ATOM 1451 C C . MET E 1 1 ? 20.816 6.439 -18.387 1.00 58.25 27 MET E C 1
ATOM 1452 O O . MET E 1 1 ? 20.289 6.675 -17.301 1.00 58.68 27 MET E O 1
ATOM 1457 N N . ASP E 1 2 ? 20.702 5.269 -19.009 1.00 55.41 28 ASP E N 1
ATOM 1458 C CA . ASP E 1 2 ? 19.945 4.168 -18.424 1.00 50.79 28 ASP E CA 1
ATOM 1459 C C . ASP E 1 2 ? 18.510 4.622 -18.159 1.00 45.48 28 ASP E C 1
ATOM 1460 O O . ASP E 1 2 ? 18.176 5.793 -18.350 1.00 47.40 28 ASP E O 1
ATOM 1465 N N . LEU E 1 3 ? 17.659 3.691 -17.744 1.00 36.09 29 LEU E N 1
ATOM 1466 C CA . LEU E 1 3 ? 16.277 4.015 -17.408 1.00 27.94 29 LEU E CA 1
ATOM 1467 C C . LEU E 1 3 ? 16.333 4.753 -16.071 1.00 23.49 29 LEU E C 1
ATOM 1468 O O . LEU E 1 3 ? 15.395 4.696 -15.281 1.00 19.65 29 LEU E O 1
ATOM 1473 N N . ALA E 1 4 ? 17.448 5.437 -15.829 1.00 21.32 30 ALA E N 1
ATOM 1474 C CA . ALA E 1 4 ? 17.657 6.171 -14.583 1.00 23.24 30 ALA E CA 1
ATOM 1475 C C . ALA E 1 4 ? 16.576 7.210 -14.289 1.00 21.20 30 ALA E C 1
ATOM 1476 O O . ALA E 1 4 ? 16.110 7.322 -13.155 1.00 22.27 30 ALA E O 1
ATOM 1478 N N . PRO E 1 5 ? 16.175 7.999 -15.299 1.00 21.31 31 PRO E N 1
ATOM 1479 C CA . PRO E 1 5 ? 15.135 9.001 -15.045 1.00 20.13 31 PRO E CA 1
ATOM 1480 C C . PRO E 1 5 ? 13.863 8.332 -14.528 1.00 19.08 31 PRO E C 1
ATOM 1481 O O . PRO E 1 5 ? 13.235 8.796 -13.577 1.00 19.56 31 PRO E O 1
ATOM 1485 N N . GLN E 1 6 ? 13.487 7.235 -15.171 1.00 16.90 32 GLN E N 1
ATOM 1486 C CA . GLN E 1 6 ? 12.295 6.501 -14.781 1.00 17.69 32 GLN E CA 1
ATOM 1487 C C . GLN E 1 6 ? 12.433 5.880 -13.386 1.00 17.04 32 GLN E C 1
ATOM 1488 O O . GLN E 1 6 ? 11.512 5.951 -12.573 1.00 16.83 32 GLN E O 1
ATOM 1494 N N . MET E 1 7 ? 13.581 5.271 -13.108 1.00 16.42 33 MET E N 1
ATOM 1495 C CA . MET E 1 7 ? 13.795 4.654 -11.804 1.00 16.24 33 MET E CA 1
ATOM 1496 C C . MET E 1 7 ? 13.792 5.694 -10.688 1.00 16.24 33 MET E C 1
ATOM 1497 O O . MET E 1 7 ? 13.201 5.472 -9.629 1.00 13.56 33 MET E O 1
ATOM 1502 N N . LEU E 1 8 ? 14.447 6.827 -10.930 1.00 15.22 34 LEU E N 1
ATOM 1503 C CA . LEU E 1 8 ? 14.501 7.902 -9.937 1.00 14.37 34 LEU E CA 1
ATOM 1504 C C . LEU E 1 8 ? 13.082 8.371 -9.626 1.00 14.96 34 LEU E C 1
ATOM 1505 O O . LEU E 1 8 ? 12.717 8.578 -8.471 1.00 14.01 34 LEU E O 1
ATOM 1510 N N . ARG E 1 9 ? 12.278 8.543 -10.667 1.00 13.74 35 ARG E N 1
ATOM 1511 C CA . ARG E 1 9 ? 10.900 8.985 -10.466 1.00 13.82 35 ARG E CA 1
ATOM 1512 C C . ARG E 1 9 ? 10.122 8.028 -9.557 1.00 14.99 35 ARG E C 1
ATOM 1513 O O . ARG E 1 9 ? 9.396 8.469 -8.668 1.00 15.33 35 ARG E O 1
ATOM 1521 N N . GLU E 1 10 ? 10.278 6.720 -9.756 1.00 13.54 36 GLU E N 1
ATOM 1522 C CA . GLU E 1 10 ? 9.569 5.759 -8.914 1.00 14.07 36 GLU E CA 1
ATOM 1523 C C . GLU E 1 10 ? 10.021 5.877 -7.456 1.00 14.54 36 GLU E C 1
ATOM 1524 O O . GLU E 1 10 ? 9.201 5.806 -6.536 1.00 17.19 36 GLU E O 1
ATOM 1530 N N . LEU E 1 11 ? 11.321 6.071 -7.258 1.00 16.73 37 LEU E N 1
ATOM 1531 C CA . LEU E 1 11 ? 11.878 6.210 -5.915 1.00 15.22 37 LEU E CA 1
ATOM 1532 C C . LEU E 1 11 ? 11.351 7.470 -5.233 1.00 15.85 37 LEU E C 1
ATOM 1533 O O . LEU E 1 11 ? 11.083 7.465 -4.030 1.00 16.25 37 LEU E O 1
ATOM 1538 N N . GLN E 1 12 ? 11.209 8.556 -5.989 1.00 14.76 38 GLN E N 1
ATOM 1539 C CA . GLN E 1 12 ? 10.690 9.790 -5.410 1.00 14.29 38 GLN E CA 1
ATOM 1540 C C . GLN E 1 12 ? 9.224 9.627 -4.995 1.00 14.17 38 GLN E C 1
ATOM 1541 O O . GLN E 1 12 ? 8.813 10.125 -3.942 1.00 12.96 38 GLN E O 1
ATOM 1547 N N . GLU E 1 13 ? 8.435 8.927 -5.808 1.00 13.26 39 GLU E N 1
ATOM 1548 C CA . GLU E 1 13 ? 7.023 8.708 -5.475 1.00 14.60 39 GLU E CA 1
ATOM 1549 C C . GLU E 1 13 ? 6.904 7.812 -4.239 1.00 15.46 39 GLU E C 1
ATOM 1550 O O . GLU E 1 13 ? 6.034 8.021 -3.388 1.00 14.90 39 GLU E O 1
ATOM 1556 N N . THR E 1 14 ? 7.781 6.818 -4.149 1.00 15.90 40 THR E N 1
ATOM 1557 C CA . THR E 1 14 ? 7.778 5.904 -3.011 1.00 15.28 40 THR E CA 1
ATOM 1558 C C . THR E 1 14 ? 8.059 6.672 -1.723 1.00 16.73 40 THR E C 1
ATOM 1559 O O . THR E 1 14 ? 7.353 6.500 -0.729 1.00 19.15 40 THR E O 1
ATOM 1563 N N . ASN E 1 15 ? 9.086 7.519 -1.742 1.00 17.14 41 ASN E N 1
ATOM 1564 C CA . ASN E 1 15 ? 9.416 8.317 -0.564 1.00 18.58 41 ASN E CA 1
ATOM 1565 C C . ASN E 1 15 ? 8.247 9.201 -0.144 1.00 19.41 41 ASN E C 1
ATOM 1566 O O . ASN E 1 15 ? 7.941 9.320 1.044 1.00 17.46 41 ASN E O 1
ATOM 1571 N N . ALA E 1 16 ? 7.594 9.829 -1.116 1.00 16.75 42 ALA E 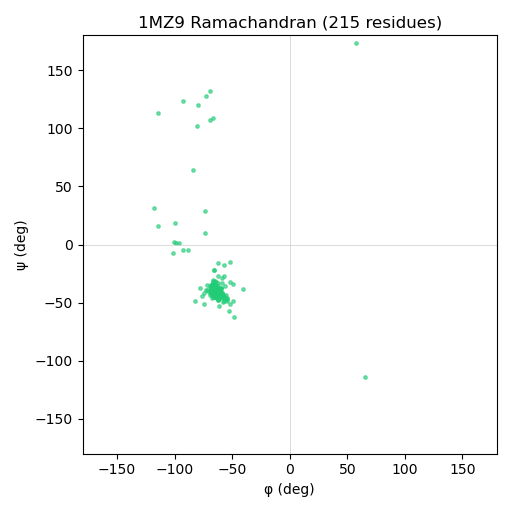N 1
ATOM 1572 C CA . ALA E 1 16 ? 6.457 10.681 -0.804 1.00 17.12 42 ALA E CA 1
ATOM 1573 C C . ALA E 1 16 ? 5.376 9.883 -0.069 1.00 16.32 42 ALA E C 1
ATOM 1574 O O . ALA E 1 16 ? 4.797 10.352 0.911 1.00 18.25 42 ALA E O 1
ATOM 1576 N N . ALA E 1 17 ? 5.100 8.670 -0.536 1.00 15.81 43 ALA E N 1
ATOM 1577 C CA . ALA E 1 17 ? 4.086 7.855 0.112 1.00 15.33 43 ALA E CA 1
ATOM 1578 C C . ALA E 1 17 ? 4.536 7.381 1.498 1.00 15.19 43 ALA E C 1
ATOM 1579 O O . ALA E 1 17 ? 3.731 7.299 2.418 1.00 17.24 43 ALA E O 1
ATOM 1581 N N . LEU E 1 18 ? 5.819 7.082 1.638 1.00 15.68 44 LEU E N 1
ATOM 1582 C CA . LEU E 1 18 ? 6.352 6.602 2.911 1.00 17.05 44 LEU E CA 1
ATOM 1583 C C . LEU E 1 18 ? 6.315 7.693 3.979 1.00 18.00 44 LEU E C 1
ATOM 1584 O O . LEU E 1 18 ? 6.098 7.415 5.162 1.00 17.15 44 LEU E O 1
ATOM 1589 N N . GLN E 1 19 ? 6.529 8.937 3.569 1.00 16.83 45 GLN E N 1
ATOM 1590 C CA . GLN E 1 19 ? 6.490 10.034 4.529 1.00 17.63 45 GLN E CA 1
ATOM 1591 C C . GLN E 1 19 ? 5.062 10.179 5.029 1.00 17.31 45 GLN E C 1
ATOM 1592 O O . GLN E 1 19 ? 4.831 10.475 6.201 1.00 16.96 45 GLN E O 1
ATOM 1598 N N . ASP E 1 20 ? 4.104 9.958 4.136 1.00 15.41 46 ASP E N 1
ATOM 1599 C CA . ASP E 1 20 ? 2.692 10.037 4.501 1.00 17.10 46 ASP E CA 1
ATOM 1600 C C . ASP E 1 20 ? 2.382 8.908 5.498 1.00 17.53 46 ASP E C 1
ATOM 1601 O O . ASP E 1 20 ? 1.718 9.127 6.509 1.00 17.56 46 ASP E O 1
ATOM 1606 N N . VAL E 1 21 ? 2.873 7.705 5.207 1.00 17.50 47 VAL E N 1
ATOM 1607 C CA . VAL E 1 21 ? 2.650 6.559 6.088 1.00 18.30 47 VAL E CA 1
ATOM 1608 C C . VAL E 1 21 ? 3.214 6.845 7.479 1.00 18.80 47 VAL E C 1
ATOM 1609 O O . VAL E 1 21 ? 2.597 6.512 8.494 1.00 18.00 47 VAL E O 1
ATOM 1613 N N . ARG E 1 22 ? 4.390 7.456 7.521 1.00 20.62 48 ARG E N 1
ATOM 1614 C CA . ARG E 1 22 ? 5.020 7.792 8.791 1.00 21.35 48 ARG E CA 1
ATOM 1615 C C . ARG E 1 22 ? 4.112 8.723 9.589 1.00 22.09 48 ARG E C 1
ATOM 1616 O O . ARG E 1 22 ? 3.912 8.534 10.789 1.00 21.51 48 ARG E O 1
ATOM 1624 N N . GLU E 1 23 ? 3.552 9.726 8.919 1.00 19.03 49 GLU E N 1
ATOM 1625 C CA . GLU E 1 23 ? 2.681 10.672 9.594 1.00 20.41 49 GLU E CA 1
ATOM 1626 C C . GLU E 1 23 ? 1.379 10.025 10.042 1.00 19.90 49 GLU E C 1
ATOM 1627 O O . GLU E 1 23 ? 0.840 10.374 11.090 1.00 19.05 49 GLU E O 1
ATOM 1633 N N . LEU E 1 24 ? 0.877 9.076 9.255 1.00 16.89 50 LEU E N 1
ATOM 1634 C CA . LEU E 1 24 ? -0.352 8.381 9.620 1.00 17.67 50 LEU E CA 1
ATOM 1635 C C . LEU E 1 24 ? -0.113 7.540 10.870 1.00 17.67 50 LEU E C 1
ATOM 1636 O O . LEU E 1 24 ? -0.929 7.525 11.790 1.00 18.63 50 LEU E O 1
ATOM 1641 N N . LEU E 1 25 ? 1.016 6.843 10.896 1.00 18.15 51 LEU E N 1
ATOM 1642 C CA . LEU E 1 25 ? 1.344 5.989 12.025 1.00 19.84 51 LEU E CA 1
ATOM 1643 C C . LEU E 1 25 ? 1.516 6.836 13.285 1.00 20.80 51 LEU E C 1
ATOM 1644 O O . LEU E 1 25 ? 1.095 6.443 14.373 1.00 22.73 51 LEU E O 1
ATOM 1649 N N . ARG E 1 26 ? 2.141 7.996 13.130 1.00 21.01 52 ARG E N 1
ATOM 1650 C CA . ARG E 1 26 ? 2.372 8.895 14.257 1.00 24.66 52 ARG E CA 1
ATOM 1651 C C . ARG E 1 26 ? 1.052 9.293 14.900 1.00 25.35 52 ARG E C 1
ATOM 1652 O O . ARG E 1 26 ? 0.912 9.266 16.122 1.00 26.72 52 ARG E O 1
ATOM 1660 N N . GLN E 1 27 ? 0.081 9.663 14.073 1.00 24.42 53 GLN E N 1
ATOM 1661 C CA . GLN E 1 27 ? -1.225 10.063 14.578 1.00 24.70 53 GLN E CA 1
ATOM 1662 C C . GLN E 1 27 ? -1.967 8.877 15.183 1.00 25.30 53 GLN E C 1
ATOM 1663 O O . GLN E 1 27 ? -2.646 9.007 16.202 1.00 26.13 53 GLN E O 1
ATOM 1669 N N . GLN E 1 28 ? -1.828 7.716 14.555 1.00 22.04 54 GLN E N 1
ATOM 1670 C CA . GLN E 1 28 ? -2.498 6.516 15.022 1.00 21.77 54 GLN E CA 1
ATOM 1671 C C . GLN E 1 28 ? -2.069 6.075 16.421 1.00 22.07 54 GLN E C 1
ATOM 1672 O O . GLN E 1 28 ? -2.910 5.699 17.243 1.00 19.19 54 GLN E O 1
ATOM 1678 N N . VAL E 1 29 ? -0.770 6.115 16.697 1.00 20.12 55 VAL E N 1
ATOM 1679 C CA . VAL E 1 29 ? -0.289 5.700 18.011 1.00 21.71 55 VAL E CA 1
ATOM 1680 C C . VAL E 1 29 ? -0.837 6.652 19.068 1.00 23.07 55 VAL E C 1
ATOM 1681 O O . VAL E 1 29 ? -1.107 6.253 20.204 1.00 23.08 55 VAL E O 1
ATOM 1685 N N . LYS E 1 30 ? -1.009 7.908 18.674 1.00 24.28 56 LYS E N 1
ATOM 1686 C CA . LYS E 1 30 ? -1.545 8.937 19.560 1.00 27.27 56 LYS E CA 1
ATOM 1687 C C . LYS E 1 30 ? -2.962 8.558 19.972 1.00 27.65 56 LYS E C 1
ATOM 1688 O O . LYS E 1 30 ? -3.311 8.603 21.154 1.00 28.55 56 LYS E O 1
ATOM 1694 N N . GLU E 1 31 ? -3.776 8.184 18.988 1.00 25.29 57 GLU E N 1
ATOM 1695 C CA . GLU E 1 31 ? -5.161 7.798 19.237 1.00 24.43 57 GLU E CA 1
ATOM 1696 C C . GLU E 1 31 ? -5.235 6.548 20.104 1.00 22.35 57 GLU E C 1
ATOM 1697 O O . GLU E 1 31 ? -6.059 6.456 21.011 1.00 21.97 57 GLU E O 1
ATOM 1703 N N . ILE E 1 32 ? -4.375 5.581 19.817 1.00 20.58 58 ILE E N 1
ATOM 1704 C CA . ILE E 1 32 ? -4.364 4.345 20.581 1.00 19.77 58 ILE E CA 1
ATOM 1705 C C . ILE E 1 32 ? -3.958 4.616 22.022 1.00 21.74 58 ILE E C 1
ATOM 1706 O O . ILE E 1 32 ? -4.547 4.070 22.953 1.00 23.59 58 ILE E O 1
ATOM 1711 N N . THR E 1 33 ? -2.950 5.459 22.202 1.00 20.42 59 THR E N 1
ATOM 1712 C CA . THR E 1 33 ? -2.487 5.789 23.545 1.00 23.63 59 THR E CA 1
ATOM 1713 C C . THR E 1 33 ? -3.604 6.469 24.337 1.00 24.90 59 THR E C 1
ATOM 1714 O O . THR E 1 33 ? -3.754 6.235 25.544 1.00 26.89 59 THR E O 1
ATOM 1718 N N . PHE E 1 34 ? -4.387 7.304 23.656 1.00 24.85 60 PHE E N 1
ATOM 1719 C CA . PHE E 1 34 ? -5.504 8.001 24.287 1.00 26.98 60 PHE E CA 1
ATOM 1720 C C . PHE E 1 34 ? -6.561 6.984 24.706 1.00 26.51 60 PHE E C 1
ATOM 1721 O O . PHE E 1 34 ? -7.144 7.080 25.786 1.00 28.11 60 PHE E O 1
ATOM 1729 N N . LEU E 1 35 ? -6.808 6.012 23.834 1.00 24.81 61 LEU E N 1
ATOM 1730 C CA . LEU E 1 35 ? -7.782 4.969 24.105 1.00 23.93 61 LEU E CA 1
ATOM 1731 C C . LEU E 1 35 ? -7.342 4.176 25.330 1.00 24.62 61 LEU E C 1
ATOM 1732 O O . LEU E 1 35 ? -8.147 3.901 26.216 1.00 26.15 61 LEU E O 1
ATOM 1737 N N . LYS E 1 36 ? -6.058 3.833 25.384 1.00 23.46 62 LYS E N 1
ATOM 1738 C CA . LYS E 1 36 ? -5.508 3.076 26.502 1.00 23.54 62 LYS E CA 1
ATOM 1739 C C . LYS E 1 36 ? -5.734 3.777 27.845 1.00 24.23 62 LYS E C 1
ATOM 1740 O O . LYS E 1 36 ? -6.129 3.148 28.828 1.00 25.03 62 LYS E O 1
ATOM 1746 N N . ASN E 1 37 ? -5.478 5.080 27.881 1.00 24.70 63 ASN E N 1
ATOM 1747 C CA . ASN E 1 37 ? -5.645 5.849 29.111 1.00 26.31 63 ASN E CA 1
ATOM 1748 C C . ASN E 1 37 ? -7.099 5.938 29.540 1.00 25.36 63 ASN E C 1
ATOM 1749 O O . ASN E 1 37 ? -7.407 5.901 30.731 1.00 25.15 63 ASN E O 1
ATOM 1754 N N . THR E 1 38 ? -7.990 6.053 28.564 1.00 22.93 64 THR E N 1
ATOM 1755 C CA . THR E 1 38 ? -9.415 6.159 28.838 1.00 25.85 64 THR E CA 1
ATOM 1756 C C . THR E 1 38 ? -9.962 4.901 29.498 1.00 26.75 64 THR E C 1
ATOM 1757 O O . THR E 1 38 ? -10.854 4.969 30.346 1.00 28.37 64 THR E O 1
ATOM 1761 N N . VAL E 1 39 ? -9.428 3.753 29.100 1.00 27.43 65 VAL E N 1
ATOM 1762 C CA . VAL E 1 39 ? -9.858 2.476 29.654 1.00 28.52 65 VAL E CA 1
ATOM 1763 C C . VAL E 1 39 ? -9.303 2.299 31.056 1.00 28.88 65 VAL E C 1
ATOM 1764 O O . VAL E 1 39 ? -9.990 1.810 31.951 1.00 29.01 65 VAL E O 1
ATOM 1768 N N . MET E 1 40 ? -8.044 2.680 31.230 1.00 29.53 66 MET E N 1
ATOM 1769 C CA . MET E 1 40 ? -7.384 2.577 32.523 1.00 30.38 66 MET E CA 1
ATOM 1770 C C . MET E 1 40 ? -8.134 3.377 33.583 1.00 32.36 66 MET E C 1
ATOM 1771 O O . MET E 1 40 ? -8.092 3.043 34.767 1.00 32.40 66 MET E O 1
ATOM 1776 N N . GLU E 1 41 ? -8.817 4.434 33.153 1.00 34.03 67 GLU E N 1
ATOM 1777 C CA . GLU E 1 41 ? -9.564 5.283 34.074 1.00 36.20 67 GLU E CA 1
ATOM 1778 C C . GLU E 1 41 ? -11.057 4.986 34.093 1.00 37.23 67 GLU E C 1
ATOM 1779 O O . GLU E 1 41 ? -11.816 5.655 34.793 1.00 36.88 67 GLU E O 1
ATOM 1785 N N . CYS E 1 42 ? -11.475 3.985 33.324 1.00 38.06 68 CYS E N 1
ATOM 1786 C CA . CYS E 1 42 ? -12.881 3.605 33.268 1.00 41.00 68 CYS E CA 1
ATOM 1787 C C . CYS E 1 42 ? -13.282 2.990 34.608 1.00 42.90 68 CYS E C 1
ATOM 1788 O O . CYS E 1 42 ? -12.901 1.861 34.924 1.00 42.06 68 CYS E O 1
ATOM 1791 N N . ASP E 1 43 ? -14.053 3.738 35.390 1.00 45.34 69 ASP E N 1
ATOM 1792 C CA . ASP E 1 43 ? -14.489 3.277 36.705 1.00 47.46 69 ASP E CA 1
ATOM 1793 C C . ASP E 1 43 ? -15.247 1.952 36.679 1.00 48.11 69 ASP E C 1
ATOM 1794 O O . ASP E 1 43 ? -15.234 1.207 37.659 1.00 48.45 69 ASP E O 1
ATOM 1799 N N . ALA E 1 44 ? -15.904 1.656 35.562 1.00 48.74 70 ALA E N 1
ATOM 1800 C CA . ALA E 1 44 ? -16.653 0.412 35.441 1.00 49.37 70 ALA E CA 1
ATOM 1801 C C . ALA E 1 44 ? -15.701 -0.778 35.477 1.00 49.95 70 ALA E C 1
ATOM 1802 O O . ALA E 1 44 ? -16.105 -1.902 35.786 1.00 49.96 70 ALA E O 1
ATOM 1804 N N . CYS E 1 45 ? -14.435 -0.528 35.155 1.00 49.76 71 CYS E N 1
ATOM 1805 C CA . CYS E 1 45 ? -13.429 -1.581 35.177 1.00 50.44 71 CYS E CA 1
ATOM 1806 C C . CYS E 1 45 ? -12.853 -1.712 36.583 1.00 51.08 71 CYS E C 1
ATOM 1807 O O . CYS E 1 45 ? -11.619 -1.587 36.734 1.00 52.20 71 CYS E O 1
#

Solvent-accessible surface area: 11889 Å² total; per-residue (Å²): 202,107,28,28,66,75,11,14,126,31,12,68,83,17,7,49,3,19,103,46,12,72,95,29,11,86,82,3,6,120,21,8,41,96,10,30,58,24,19,94,114,11,119,27,64,218,112,27,26,53,73,22,15,141,28,10,70,90,15,7,50,5,14,97,30,13,49,123,12,10,117,80,1,18,155,29,8,42,103,11,29,77,33,16,111,151,14,118,30,56,218,100,29,30,49,60,12,14,144,31,11,79,69,12,12,47,1,12,104,47,14,48,115,25,11,92,81,2,17,109,13,10,41,105,16,30,70,19,22,96,134,10,126,34,68,114,144,42,7,45,78,19,23,121,25,11,83,88,12,13,58,6,20,62,54,12,52,108,35,12,99,77,3,12,136,17,11,39,89,10,24,56,32,22,96,139,16,119,50,59,189,77,40,12,68,82,13,16,139,27,14,73,61,14,14,58,0,14,94,37,14,40,90,22,10,108,80,3,20,108,15,8,41,93,17,30,66,30,17,90,129,12,126,32,51

Secondary structure (DSSP, 8-state):
---HHHHHHHHHHHHHHHHHHHHHHHHHHHHHHHHHHHHHT-TT-/---HHHHHHHHHHHHHHHHHHHHHHHHHHHHHHHHHHHHHT-S--/---HHHHHHHHHHHHHHHHHHHHHHHHHHHHHHHHHHHHHT-TT-/-TTHHHHHHHHHHHHHHHHHHHHHHHHHHHHHHHHHHHHHT-TT-/-TTHHHHHHHHHHHHHHHHHHHHHHHHHHHHHHHHHHHHHT-TT-

InterPro domains:
  IPR000742 EGF-like domain [PS01186] (251-264)
  IPR000742 EGF-like domain [PS50026] (125-162)
  IPR000742 EGF-like domain [PS50026] (223-265)
  IPR000742 EGF-like domain [SM00181] (88-124)
  IPR000742 EGF-like domain [SM00181] (128-177)
  IPR000742 EGF-like domain [SM00181] (181-220)
  IPR000742 EGF-like domain [SM00181] (226-265)
  IPR001881 EGF-like calcium-binding domain [SM00179] (125-177)
  IPR001881 EGF-like calcium-binding domain [SM00179] (178-220)
  IPR003367 Thrombospondin, type 3-like repeat [PF02412] (299-334)
  IPR003367 Thrombospondin, type 3-like repeat [PF02412] (358-393)
  IPR003367 Thrombospondin, type 3-like repeat [PF02412] (394-416)
  IPR003367 Thrombospondin, type 3-like repeat [PF02412] (417-454)
  IPR003367 Thrombospondin, type 3-like repeat [PF02412] (455-490)
  IPR003367 Thrombospondin, type 3-like repeat [PF02412] (491-525)
  IPR008859 Thrombospondin, C-terminal [PF05735] (544-741)
  IPR008859 Thrombospondin, C-terminal [PS51236] (530-744)
  IPR009030 Growth factor receptor cysteine-rich domain superfamily [SSF57184] (89-227)
  IPR013320 Concanavalin A-like lectin/glucanase domain superfamily [SSF49899] (527-742)
  IPR017897 Thrombospondin, type 3 repeat [PS51234] (299-334)

Sequence (225 aa):
MDLAPQMLRELQETNAALQDVRELLRQQVKEITFLKNTVMECDACMDLAPQMLRELQETNAALQDVRELLRQQVKEITFLKNTVMECDACMDLAPQMLRELQETNAALQDVRELLRQQVKEITFLKNTVMECDACMDLAPQMLRELQETNAALQDVRELLRQQVKEITFLKNTVMECDACMDLAPQMLRELQETNAALQDVRELLRQQVKEITFLKNTVMECDAC

B-factor: mean 30.21, std 15.0, range [11.21, 80.27]

CATH classification: 1.20.5.10

GO terms:
  GO:0005576 extracellular region (C, IDA)
  GO:1990079 cartilage homeostasis (P, IDA)
  GO:0051260 protein homooligomerization (P, IDA)
  GO:0032991 protein-containing complex (C, IDA)
  GO:0001501 skeletal system development (P, IGI)
  GO:0035988 chondrocyte proliferation (P, IGI)
  GO:0051216 cartilage development (P, IGI)
  GO:0003417 growth plate cartilage development (P, IGI)
  GO:0060349 bone morphogenesis (P, IGI)
  GO:0001503 ossification (P, IMP)
  GO:0002063 chondrocyte development (P, IMP)
  GO:0035264 multicellular organism growth (P, IMP)
  GO:0035988 chondrocyte proliferation (P, IMP)
  GO:0035989 tendon development (P, IMP)
  GO:0043588 skin development (P, IMP)
  GO:0009306 protein secretion (P, IMP)
  GO:0010468 regulation of gene expression (P, IMP)
  GO:0014829 vascular associated smooth muscle contraction (P, IMP)
  GO:0016485 protein processing (P, IMP)
  GO:1900047 negative regulation of hemostasis (P, IMP)

Radius of gyration: 21.01 Å; Cα contacts (8 Å, |Δi|>4): 261; chains: 5; bounding box: 58×27×58 Å

Foldseek 3Di:
DDCPVVVVVVVVVVVVVVVVVVVVVVVVVVVVVVVVVVVVPPPVD/DDCVVVVVVVVVVVVVVVVVVVVVVVVVVVVVVVVVVVVVPDPVD/DDCVVVVVVVVVVVVVVVVVVVVVVVVVVVVVVVVVVVVVPPPVD/DVCVVVVVVVVVVVVVVVVVVVVVVVVVVVVVVVVVVVVVPDDVD/DPCVVVVVVVVVVVVVVVVVVVVVVVVVVVVVVVVVVCVVPPPVD